Protein AF-A0A9E3GP96-F1 (afdb_monomer)

pLDDT: mean 71.85, std 16.83, range [30.75, 95.44]

Secondary structure (DSSP, 8-state):
---------PPPHHHHHHHHHHHHHHHHHHHHSS----TT-HHHHTTS-SSEEEEEEEEEEETTEEEEEEEEGGGSTT--S-SS-HHHHHHHHHHHHHH-HHHHHHHHHHHHHHTS-TTEEEEEEEEEE-HHHHHTTPPPEEEEEEEE-STTS--------BTTTTEEEETTEEEE-----SEEEEEEEEETTTEEEEEEEE--TTT-PPPSEEEEEETTEEEEEE---B--HHHHHHH--GGGGG-EEEEEE-GGGS-SS---EEEEEE-TTS-EEEPBPPP-

Sequence (284 aa):
MALRDVAGVRPTPFVLVVVGYAVVAILARLVTGGEIYPFFTWDLFSRIPAERLRPTMYLEGVGAQPFAATVPLFESRYSRGNEINGSELTAALVVALREDADEQARLIQALRRQHLPSEATWAVVWERYDPLERVQGVPPETFEAGRFGPADAPVPHDHRLDRGDGVVVGPDGRWQLTAAPTGAVTSVTPWGDGDLRLSGWAGDPKTGALPERLVLFSGTRPIAYLGVGANGAVAVEATGNPDLERAGFTRVVPAEHLPAELGTLAVVALYPDGTARELAPAAP

Radius of gyration: 22.06 Å; Cα contacts (8 Å, |Δi|>4): 485; chains: 1; bounding box: 57×68×55 Å

Solvent-accessible surface area (backbone atoms only — not comparable to full-atom values): 16291 Å² total; per-residue (Å²): 138,80,88,75,82,90,77,80,83,75,75,51,73,66,54,53,49,53,52,50,49,52,52,52,53,51,49,47,46,73,73,63,78,48,86,90,73,84,81,88,43,74,76,49,59,79,67,49,66,74,62,43,63,36,60,43,44,30,36,41,26,50,64,94,45,68,48,97,57,74,36,48,39,82,79,33,92,64,56,67,90,61,90,69,52,66,57,60,57,36,46,49,45,58,53,25,73,67,76,36,73,70,56,33,52,51,51,53,51,48,39,42,72,76,58,41,64,68,44,27,28,34,33,36,28,39,35,38,36,32,68,70,48,43,76,73,66,46,77,61,50,74,43,76,63,43,50,42,52,30,87,84,46,79,71,68,72,92,62,74,57,45,91,85,69,52,30,47,70,53,101,90,46,82,40,68,58,76,72,70,53,39,28,33,35,68,41,79,42,82,39,87,94,62,17,41,32,40,32,32,29,41,32,37,62,86,78,35,47,57,41,76,34,31,39,35,23,40,55,83,48,77,57,45,80,42,66,64,59,37,80,4,60,69,45,20,70,76,54,72,31,71,67,21,44,39,19,3,29,72,47,77,45,54,41,89,57,50,63,99,68,82,49,63,74,44,42,35,35,33,32,86,87,67,34,74,42,53,36,38,71,48,80,132

Nearest PDB structures (foldseek):
  5z7l-assembly1_A  TM=5.394E-01  e=2.423E-01  Homo sapiens
  6ru5-assembly1_A  TM=2.554E-01  e=9.858E-01  Homo sapiens
  7c3b-assembly2_B  TM=3.840E-01  e=9.093E+00  Janthinobacterium sp. J3
  8kb7-assembly1_C  TM=2.370E-01  e=1.669E+00  Homo sapiens

Mean predicted aligned error: 15.5 Å

Foldseek 3Di:
DDDDDPPDDDPDVVNVVVVVVVVVQVVCCVPVVDDDDDPPPPVVLVLQPQKDKAKFKWWQAFAPDGDPDTDTLCSDPQQPDDPPDVRLLLVLLLVCLQPPPVVNVVSVVVCCVPRDPLFIKMFIKIWMDGPVVVSVVNGTDIDTSFIDGHPPDDGDDDQHCPNPFCWRQDPVGIDGPPPPFQWEWADWDQDPPRKIKTKIFGDHLVNLFEFPWKFKDQSSDGLDIWDFQPQQVVSCVVRVRPSRRRRITIDIRDNVSADPDGHDIWMWGQGPSRDIGIHHYHDD

Structure (mmCIF, N/CA/C/O backbone):
data_AF-A0A9E3GP96-F1
#
_entry.id   AF-A0A9E3GP96-F1
#
loop_
_atom_site.group_PDB
_atom_site.id
_atom_site.type_symbol
_atom_site.label_atom_id
_atom_site.label_alt_id
_atom_site.label_comp_id
_atom_site.label_asym_id
_atom_site.label_entity_id
_atom_site.label_seq_id
_atom_site.pdbx_PDB_ins_code
_atom_site.Cartn_x
_atom_site.Cartn_y
_atom_site.Cartn_z
_atom_site.occupancy
_atom_site.B_iso_or_equiv
_atom_site.auth_seq_id
_atom_site.auth_comp_id
_atom_site.auth_asym_id
_atom_site.auth_atom_id
_atom_site.pdbx_PDB_model_num
ATOM 1 N N . MET A 1 1 ? -34.773 -48.525 -3.550 1.00 45.41 1 MET A N 1
ATOM 2 C CA . MET A 1 1 ? -33.986 -47.665 -4.457 1.00 45.41 1 MET A CA 1
ATOM 3 C C . MET A 1 1 ? -32.675 -47.377 -3.742 1.00 45.41 1 MET A C 1
ATOM 5 O O . MET A 1 1 ? -32.663 -46.599 -2.801 1.00 45.41 1 MET A O 1
ATOM 9 N N . ALA A 1 2 ? -31.650 -48.175 -4.040 1.00 39.06 2 ALA A N 1
ATOM 10 C CA . ALA A 1 2 ? -30.412 -48.258 -3.269 1.00 39.06 2 ALA A CA 1
ATOM 11 C C . ALA A 1 2 ? -29.375 -47.247 -3.782 1.00 39.06 2 ALA A C 1
ATOM 13 O O . ALA A 1 2 ? -29.133 -47.176 -4.988 1.00 39.06 2 ALA A O 1
ATOM 14 N N . LEU A 1 3 ? -28.776 -46.490 -2.859 1.00 40.03 3 LEU A N 1
ATOM 15 C CA . LEU A 1 3 ? -27.573 -45.689 -3.079 1.00 40.03 3 LEU A CA 1
ATOM 16 C C . LEU A 1 3 ? -26.421 -46.637 -3.425 1.00 40.03 3 LEU A C 1
ATOM 18 O O . LEU A 1 3 ? -26.009 -47.449 -2.602 1.00 40.03 3 LEU A O 1
ATOM 22 N N . ARG A 1 4 ? -25.964 -46.567 -4.676 1.00 46.34 4 ARG A N 1
ATOM 23 C CA . ARG A 1 4 ? -24.790 -47.287 -5.171 1.00 46.34 4 ARG A CA 1
ATOM 24 C C . ARG A 1 4 ? -23.517 -46.611 -4.672 1.00 46.34 4 ARG A C 1
ATOM 26 O O . ARG A 1 4 ? -23.383 -45.393 -4.767 1.00 46.34 4 ARG A O 1
ATOM 33 N N . ASP A 1 5 ? -22.605 -47.455 -4.210 1.00 48.50 5 ASP A N 1
ATOM 34 C CA . ASP A 1 5 ? -21.225 -47.176 -3.837 1.00 48.50 5 ASP A CA 1
ATOM 35 C C . ASP A 1 5 ? -20.491 -46.272 -4.838 1.00 48.50 5 ASP A C 1
ATOM 37 O O . ASP A 1 5 ? -20.281 -46.640 -5.994 1.00 48.50 5 ASP A O 1
ATOM 41 N N . VAL A 1 6 ? -20.006 -45.126 -4.356 1.00 48.91 6 VAL A N 1
ATOM 42 C CA . VAL A 1 6 ? -18.875 -44.407 -4.961 1.00 48.91 6 VAL A CA 1
ATOM 43 C C . VAL A 1 6 ? -17.617 -44.849 -4.210 1.00 48.91 6 VAL A C 1
ATOM 45 O O . VAL A 1 6 ? -17.026 -44.106 -3.431 1.00 48.91 6 VAL A O 1
ATOM 48 N N . ALA A 1 7 ? -17.245 -46.115 -4.383 1.00 52.22 7 ALA A N 1
ATOM 49 C CA . ALA A 1 7 ? -16.007 -46.676 -3.859 1.00 52.22 7 ALA A CA 1
ATOM 50 C C . ALA A 1 7 ? -14.959 -46.689 -4.979 1.00 52.22 7 ALA A C 1
ATOM 52 O O . ALA A 1 7 ? -15.136 -47.381 -5.979 1.00 52.22 7 ALA A O 1
ATOM 53 N N . GLY A 1 8 ? -13.859 -45.943 -4.825 1.00 49.09 8 GLY A N 1
ATOM 54 C CA . GLY A 1 8 ? -12.696 -46.157 -5.695 1.00 49.09 8 GLY A CA 1
ATOM 55 C C . GLY A 1 8 ? -11.658 -45.048 -5.802 1.00 49.09 8 GLY A C 1
ATOM 56 O O . GLY A 1 8 ? -10.544 -45.333 -6.232 1.00 49.09 8 GLY A O 1
ATOM 57 N N . VAL A 1 9 ? -11.944 -43.809 -5.399 1.00 51.31 9 VAL A N 1
ATOM 58 C CA . VAL A 1 9 ? -10.918 -42.754 -5.429 1.00 51.31 9 VAL A CA 1
ATOM 59 C C . VAL A 1 9 ? -10.219 -42.725 -4.077 1.00 51.31 9 VAL A C 1
ATOM 61 O O . VAL A 1 9 ? -10.716 -42.132 -3.123 1.00 51.31 9 VAL A O 1
ATOM 64 N N . ARG A 1 10 ? -9.064 -43.394 -3.971 1.00 59.66 10 ARG A N 1
ATOM 65 C CA . ARG A 1 10 ? -8.157 -43.148 -2.843 1.00 59.66 10 ARG A CA 1
ATOM 66 C C . ARG A 1 10 ? -7.704 -41.692 -2.960 1.00 59.66 10 ARG A C 1
ATOM 68 O O . ARG A 1 10 ? -7.112 -41.360 -3.989 1.00 59.66 10 ARG A O 1
ATOM 75 N N . PRO A 1 11 ? -7.992 -40.820 -1.978 1.00 53.78 11 PRO A N 1
ATOM 76 C CA . PRO A 1 11 ? -7.499 -39.457 -2.028 1.00 53.78 11 PRO A CA 1
ATOM 77 C C . PRO A 1 11 ? -5.978 -39.529 -2.119 1.00 53.78 11 PRO A C 1
ATOM 79 O O . PRO A 1 11 ? -5.324 -40.218 -1.332 1.00 53.78 11 PRO A O 1
ATOM 82 N N . THR A 1 12 ? -5.416 -38.883 -3.136 1.00 69.25 12 THR A N 1
ATOM 83 C CA . THR A 1 12 ? -3.967 -38.776 -3.254 1.00 69.25 12 THR A CA 1
ATOM 84 C C . THR A 1 12 ? -3.432 -38.071 -2.004 1.00 69.25 12 THR A C 1
ATOM 86 O O . THR A 1 12 ? -4.136 -37.240 -1.423 1.00 69.25 12 THR A O 1
ATOM 89 N N . PRO A 1 13 ? -2.199 -38.371 -1.564 1.00 72.25 13 PRO A N 1
ATOM 90 C CA . PRO A 1 13 ? -1.613 -37.748 -0.375 1.00 72.25 13 PRO A CA 1
ATOM 91 C C . PRO A 1 13 ? -1.696 -36.213 -0.409 1.00 72.25 13 PRO A C 1
ATOM 93 O O . PRO A 1 13 ? -1.904 -35.586 0.621 1.00 72.25 13 PRO A O 1
ATOM 96 N N . PHE A 1 14 ? -1.660 -35.618 -1.604 1.00 62.34 14 PHE A N 1
ATOM 97 C CA . PHE A 1 14 ? -1.895 -34.192 -1.823 1.00 62.34 14 PHE A CA 1
ATOM 98 C C . PHE A 1 14 ? -3.272 -33.703 -1.335 1.00 62.34 14 PHE A C 1
ATOM 100 O O . PHE A 1 14 ? -3.353 -32.695 -0.641 1.00 62.34 14 PHE A O 1
ATOM 107 N N . VAL A 1 15 ? -4.357 -34.427 -1.634 1.00 69.50 15 VAL A N 1
ATOM 108 C CA . VAL A 1 15 ? -5.718 -34.063 -1.199 1.00 69.50 15 VAL A CA 1
ATOM 109 C C . VAL A 1 15 ? -5.836 -34.124 0.322 1.00 69.50 15 VAL A C 1
ATOM 111 O O . VAL A 1 15 ? -6.438 -33.241 0.925 1.00 69.50 15 VAL A O 1
ATOM 114 N N . LEU A 1 16 ? -5.214 -35.120 0.958 1.00 73.50 16 LEU A N 1
ATOM 115 C CA . LEU A 1 16 ? -5.191 -35.221 2.420 1.00 73.50 16 LEU A CA 1
ATOM 116 C C . LEU A 1 16 ? -4.406 -34.071 3.064 1.00 73.50 16 LEU A C 1
ATOM 118 O O . LEU A 1 16 ? -4.845 -33.543 4.082 1.00 73.50 16 LEU A O 1
ATOM 122 N N . VAL A 1 17 ? -3.298 -33.640 2.454 1.00 72.19 17 VAL A N 1
ATOM 123 C CA . VAL A 1 17 ? -2.520 -32.481 2.921 1.00 72.19 17 VAL A CA 1
ATOM 124 C C . VAL A 1 17 ? -3.316 -31.183 2.778 1.00 72.19 17 VAL A C 1
ATOM 126 O O . VAL A 1 17 ? -3.361 -30.403 3.723 1.00 72.19 17 VAL A O 1
ATOM 129 N N . VAL A 1 18 ? -3.996 -30.962 1.649 1.00 67.56 18 VAL 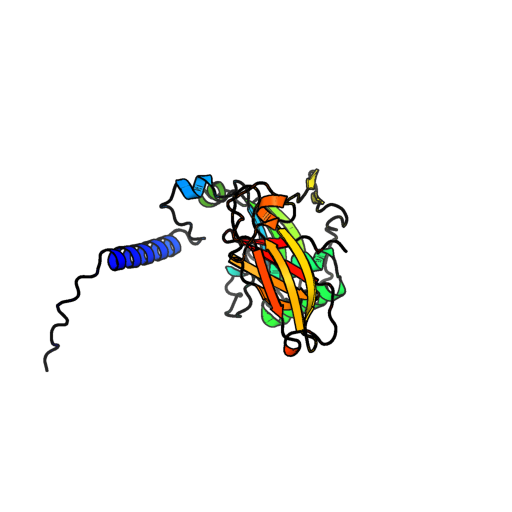A N 1
ATOM 130 C CA . VAL A 1 18 ? -4.805 -29.750 1.423 1.00 67.56 18 VAL A CA 1
ATOM 131 C C . VAL A 1 18 ? -6.013 -29.695 2.361 1.00 67.56 18 VAL A C 1
ATOM 133 O O . VAL A 1 18 ? -6.295 -28.649 2.941 1.00 67.56 18 VAL A O 1
ATOM 136 N N . VAL A 1 19 ? -6.711 -30.817 2.556 1.00 70.88 19 VAL A N 1
ATOM 137 C CA . VAL A 1 19 ? -7.843 -30.889 3.494 1.00 70.88 19 VAL A CA 1
ATOM 138 C C . VAL A 1 19 ? -7.358 -30.721 4.934 1.00 70.88 19 VAL A C 1
ATOM 140 O O . VAL A 1 19 ? -7.958 -29.960 5.689 1.00 70.88 19 VAL A O 1
ATOM 143 N N . GLY A 1 20 ? -6.244 -31.358 5.305 1.00 76.50 20 GLY A N 1
ATOM 144 C CA . GLY A 1 20 ? -5.605 -31.159 6.606 1.00 76.50 20 GLY A CA 1
ATOM 145 C C . GLY A 1 20 ? -5.220 -29.696 6.840 1.00 76.50 20 GLY A C 1
ATOM 146 O O . GLY A 1 20 ? -5.533 -29.144 7.891 1.00 76.50 20 GLY A O 1
ATOM 147 N N . TYR A 1 21 ? -4.632 -29.041 5.836 1.00 69.81 21 TYR A N 1
ATOM 148 C CA . TYR A 1 21 ? -4.297 -27.617 5.866 1.00 69.81 21 TYR A CA 1
ATOM 149 C C . TYR A 1 21 ? -5.535 -26.741 6.070 1.00 69.81 21 TYR A C 1
ATOM 151 O O . TYR A 1 21 ? -5.543 -25.895 6.961 1.00 69.81 21 TYR A O 1
ATOM 159 N N . ALA A 1 22 ? -6.600 -26.971 5.297 1.00 66.12 22 ALA A N 1
ATOM 160 C CA . ALA A 1 22 ? -7.837 -26.207 5.416 1.00 66.12 22 ALA A CA 1
ATOM 161 C C . ALA A 1 22 ? -8.457 -26.356 6.813 1.00 66.12 22 ALA A C 1
ATOM 163 O O . ALA A 1 22 ? -8.852 -25.364 7.418 1.00 66.12 22 ALA A O 1
ATOM 164 N N . VAL A 1 23 ? -8.485 -27.574 7.363 1.00 74.69 23 VAL A N 1
ATOM 165 C CA . VAL A 1 23 ? -9.013 -27.836 8.710 1.00 74.69 23 VAL A CA 1
ATOM 166 C C . VAL A 1 23 ? -8.175 -27.141 9.782 1.00 74.69 23 VAL A C 1
ATOM 168 O O . VAL A 1 23 ? -8.738 -26.509 10.674 1.00 74.69 23 VAL A O 1
ATOM 171 N N . VAL A 1 24 ? -6.846 -27.197 9.685 1.00 73.00 24 VAL A N 1
ATOM 172 C CA . VAL A 1 24 ? -5.942 -26.540 10.639 1.00 73.00 24 VAL A CA 1
ATOM 173 C C . VAL A 1 24 ? -6.038 -25.013 10.544 1.00 73.00 24 VAL A C 1
ATOM 175 O O . VAL A 1 24 ? -6.094 -24.349 11.574 1.00 73.00 24 VAL A O 1
ATOM 178 N N . ALA A 1 25 ? -6.136 -24.449 9.339 1.00 61.38 25 ALA A N 1
ATOM 179 C CA . ALA A 1 25 ? -6.325 -23.014 9.129 1.00 61.38 25 ALA A CA 1
ATOM 180 C C . ALA A 1 25 ? -7.681 -22.525 9.673 1.00 61.38 25 ALA A C 1
ATOM 182 O O . ALA A 1 25 ? -7.755 -21.473 10.307 1.00 61.38 25 ALA A O 1
ATOM 183 N N . ILE A 1 26 ? -8.749 -23.308 9.475 1.00 66.69 26 ILE A N 1
ATOM 184 C CA . ILE A 1 26 ? -10.081 -23.024 10.026 1.00 66.69 26 ILE A CA 1
ATOM 185 C C . ILE A 1 26 ? -10.061 -23.105 11.557 1.00 66.69 26 ILE A C 1
ATOM 187 O O . ILE A 1 26 ? -10.584 -22.211 12.216 1.00 66.69 26 ILE A O 1
ATOM 191 N N . LEU A 1 27 ? -9.435 -24.135 12.135 1.00 65.50 27 LEU A N 1
ATOM 192 C CA . LEU A 1 27 ? -9.316 -24.282 13.588 1.00 65.50 27 LEU A CA 1
ATOM 193 C C . LEU A 1 27 ? -8.472 -23.168 14.211 1.00 65.50 27 LEU A C 1
ATOM 195 O O . LEU A 1 27 ? -8.886 -22.605 15.218 1.00 65.50 27 LEU A O 1
ATOM 199 N N . ALA A 1 28 ? -7.344 -22.803 13.596 1.00 58.88 28 ALA A N 1
ATOM 200 C CA . ALA A 1 28 ? -6.530 -21.674 14.035 1.00 58.88 28 A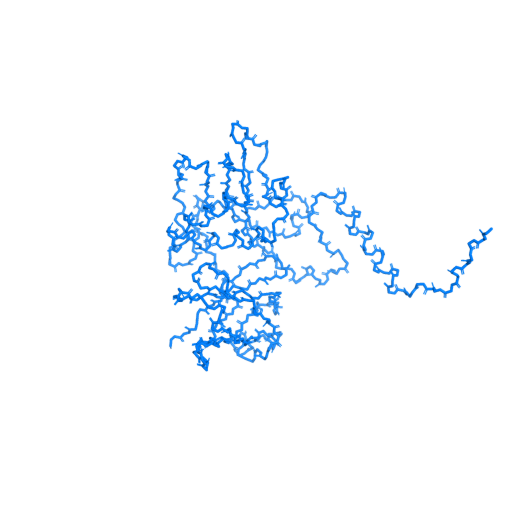LA A CA 1
ATOM 201 C C . ALA A 1 28 ? -7.367 -20.390 14.056 1.00 58.88 28 ALA A C 1
ATOM 203 O O . ALA A 1 28 ? -7.467 -19.748 15.094 1.00 58.88 28 ALA A O 1
ATOM 204 N N . ARG A 1 29 ? -8.092 -20.098 12.967 1.00 54.72 29 ARG A N 1
ATOM 205 C CA . ARG A 1 29 ? -8.985 -18.934 12.871 1.00 54.72 29 ARG A CA 1
ATOM 206 C C . ARG A 1 29 ? -10.068 -18.903 13.954 1.00 54.72 29 ARG A C 1
ATOM 208 O O . ARG A 1 29 ? -10.408 -17.828 14.436 1.00 54.72 29 ARG A O 1
ATOM 215 N N . LEU A 1 30 ? -10.627 -20.058 14.313 1.00 63.00 30 LEU A N 1
ATOM 216 C CA . LEU A 1 30 ? -11.668 -20.160 15.339 1.00 63.00 30 LEU A CA 1
ATOM 217 C C . LEU A 1 30 ? -11.121 -20.005 16.766 1.00 63.00 30 LEU A C 1
ATOM 219 O O . LEU A 1 30 ? -11.858 -19.555 17.638 1.00 63.00 30 LEU A O 1
ATOM 223 N N . VAL A 1 31 ? -9.862 -20.377 17.008 1.00 61.59 31 VAL A N 1
ATOM 224 C CA . VAL A 1 31 ? -9.248 -20.365 18.346 1.00 61.59 31 VAL A CA 1
ATOM 225 C C . VAL A 1 31 ? -8.515 -19.055 18.638 1.00 61.59 31 VAL A C 1
ATOM 227 O O . VAL A 1 31 ? -8.593 -18.567 19.761 1.00 61.59 31 VAL A O 1
ATOM 230 N N . THR A 1 32 ? -7.812 -18.472 17.662 1.00 50.69 32 THR A N 1
ATOM 231 C CA . THR A 1 32 ? -6.952 -17.296 17.895 1.00 50.69 32 THR A CA 1
ATOM 232 C C . THR A 1 32 ? -7.643 -15.963 17.635 1.00 50.69 32 THR A C 1
ATOM 234 O O . THR A 1 32 ? -7.099 -14.930 18.006 1.00 50.69 32 THR A O 1
ATOM 237 N N . GLY A 1 33 ? -8.815 -15.950 16.988 1.00 49.81 33 GLY A N 1
ATOM 238 C CA . GLY A 1 33 ? -9.528 -14.712 16.650 1.00 49.81 33 GLY A CA 1
ATOM 239 C C . GLY A 1 33 ? -8.754 -13.752 15.732 1.00 49.81 33 GLY A C 1
ATOM 240 O O . GLY A 1 33 ? -9.225 -12.646 15.496 1.00 49.81 33 GLY A O 1
ATOM 241 N N . GLY A 1 34 ? -7.598 -14.160 15.198 1.00 50.66 34 GLY A N 1
ATOM 242 C CA . GLY A 1 34 ? -6.628 -13.274 14.561 1.00 50.66 34 GLY A CA 1
ATOM 243 C C . GLY A 1 34 ? -5.768 -13.985 13.517 1.00 50.66 34 GLY A C 1
ATOM 244 O O . GLY A 1 34 ? -5.690 -15.215 13.497 1.00 50.66 34 GLY A O 1
ATOM 245 N N . GLU A 1 35 ? -5.200 -13.166 12.628 1.00 50.03 35 GLU A N 1
ATOM 246 C CA . GLU A 1 35 ? -4.355 -13.459 11.458 1.00 50.03 35 GLU A CA 1
ATOM 247 C C . GLU A 1 35 ? -3.716 -14.866 11.417 1.00 50.03 35 GLU A C 1
ATOM 249 O O . GLU A 1 35 ? -2.993 -15.288 12.319 1.00 50.03 35 GLU A O 1
ATOM 254 N N . ILE A 1 36 ? -3.965 -15.603 10.325 1.00 50.50 36 ILE A N 1
ATOM 255 C CA . ILE A 1 36 ? -3.412 -16.948 10.115 1.00 50.50 36 ILE A CA 1
ATOM 256 C C . ILE A 1 36 ? -1.972 -16.817 9.609 1.00 50.50 36 ILE A C 1
ATOM 258 O O . ILE A 1 36 ? -1.751 -16.512 8.438 1.00 50.50 36 ILE A O 1
ATOM 262 N N . TYR A 1 37 ? -0.999 -17.118 10.466 1.00 50.84 37 TYR A N 1
ATOM 263 C CA . TYR A 1 37 ? 0.398 -17.292 10.067 1.00 50.84 37 TYR A CA 1
ATOM 264 C C . TYR A 1 37 ? 0.667 -18.781 9.802 1.00 50.84 37 TYR A C 1
ATOM 266 O O . TYR A 1 37 ? 0.489 -19.591 10.710 1.00 50.84 37 TYR A O 1
ATOM 274 N N . PRO A 1 38 ? 1.067 -19.203 8.589 1.00 44.91 38 PRO A N 1
ATOM 275 C CA . PRO A 1 38 ? 1.385 -20.605 8.328 1.00 44.91 38 PRO A CA 1
ATOM 276 C C . PRO A 1 38 ? 2.661 -21.022 9.088 1.00 44.91 38 PRO A C 1
ATOM 278 O O . PRO A 1 38 ? 3.765 -20.601 8.766 1.00 44.91 38 PRO A O 1
ATOM 281 N N . PHE A 1 39 ? 2.509 -21.871 10.107 1.00 43.06 39 PHE A N 1
ATOM 282 C CA . PHE A 1 39 ? 3.537 -22.218 11.108 1.00 43.06 39 PHE A CA 1
ATOM 283 C C . PHE A 1 39 ? 4.572 -23.280 10.678 1.00 43.06 39 PHE A C 1
ATOM 285 O O . PHE A 1 39 ? 5.468 -23.603 11.452 1.00 43.06 39 PHE A O 1
ATOM 292 N N . PHE A 1 40 ? 4.494 -23.846 9.468 1.00 42.25 40 PHE A N 1
ATOM 293 C CA . PHE A 1 40 ? 5.295 -25.034 9.107 1.00 42.25 40 PHE A CA 1
ATOM 294 C C . PHE A 1 40 ? 6.599 -24.769 8.350 1.00 42.25 40 PHE A C 1
ATOM 296 O O . PHE A 1 40 ? 7.215 -25.697 7.832 1.00 42.25 40 PHE A O 1
ATOM 303 N N . THR A 1 41 ? 7.077 -23.533 8.330 1.00 42.50 41 THR A N 1
ATOM 304 C CA . THR A 1 41 ? 8.353 -23.194 7.692 1.00 42.50 41 THR A CA 1
ATOM 305 C C . THR A 1 41 ? 9.137 -22.263 8.597 1.00 42.50 41 THR A C 1
ATOM 307 O O . THR A 1 41 ? 9.060 -21.046 8.480 1.00 42.50 41 THR A O 1
ATOM 310 N N . TRP A 1 42 ? 9.922 -22.848 9.502 1.00 43.19 42 TRP A N 1
ATOM 311 C CA . TRP A 1 42 ? 10.907 -22.110 10.303 1.00 43.19 42 TRP A CA 1
ATOM 312 C C . TRP A 1 42 ? 11.894 -21.321 9.419 1.00 43.19 42 TRP A C 1
ATOM 314 O O . TRP A 1 42 ? 12.332 -20.242 9.800 1.00 43.19 42 TRP A O 1
ATOM 324 N N . ASP A 1 43 ? 12.158 -21.808 8.198 1.00 43.94 43 ASP A N 1
ATOM 325 C CA . ASP A 1 43 ? 12.962 -21.124 7.168 1.00 43.94 43 ASP A CA 1
ATOM 326 C C . ASP A 1 43 ? 12.254 -19.923 6.502 1.00 43.94 43 ASP A C 1
ATOM 328 O O . ASP A 1 43 ? 12.887 -19.106 5.843 1.00 43.94 43 ASP A O 1
ATOM 332 N N . LEU A 1 44 ? 10.933 -19.782 6.674 1.00 44.44 44 LEU A N 1
ATOM 333 C CA . LEU A 1 44 ? 10.210 -18.565 6.289 1.00 44.44 44 LEU A CA 1
ATOM 334 C C . LEU A 1 44 ? 10.313 -17.507 7.388 1.00 44.44 44 LEU A C 1
ATOM 336 O O . LEU A 1 44 ? 10.436 -16.337 7.057 1.00 44.44 44 LEU A O 1
ATOM 340 N N . PHE A 1 45 ? 10.352 -17.890 8.670 1.00 49.97 45 PHE A N 1
ATOM 341 C CA . PHE A 1 45 ? 10.519 -16.934 9.772 1.00 49.97 45 PHE A CA 1
ATOM 342 C C . PHE A 1 45 ? 11.876 -16.222 9.753 1.00 49.97 45 PHE A C 1
ATOM 344 O O . PHE A 1 45 ? 11.930 -15.045 10.084 1.00 49.97 45 PHE A O 1
ATOM 351 N N . SER A 1 46 ? 12.948 -16.874 9.288 1.00 46.56 46 SER A N 1
ATOM 352 C CA . SER A 1 46 ? 14.250 -16.219 9.067 1.00 46.56 46 SER A CA 1
ATOM 353 C C . SER A 1 46 ? 14.239 -15.195 7.920 1.00 46.56 46 SER A C 1
ATOM 355 O O . SER A 1 46 ? 15.153 -14.377 7.828 1.00 46.56 46 SER A O 1
ATOM 357 N N . ARG A 1 47 ? 13.215 -15.228 7.054 1.00 47.12 47 ARG A N 1
ATOM 358 C CA . ARG A 1 47 ? 13.017 -14.303 5.924 1.00 47.12 47 ARG A CA 1
ATOM 359 C C . ARG A 1 47 ? 11.880 -13.308 6.141 1.00 47.12 47 ARG A C 1
ATOM 361 O O . ARG A 1 47 ? 11.713 -12.407 5.322 1.00 47.12 47 ARG A O 1
ATOM 368 N N . ILE A 1 48 ? 11.085 -13.463 7.201 1.00 50.22 48 ILE A N 1
ATOM 369 C CA . ILE A 1 48 ? 10.089 -12.462 7.575 1.00 50.22 48 ILE A CA 1
ATOM 370 C C . ILE A 1 48 ? 10.872 -11.235 8.056 1.00 50.22 48 ILE A C 1
ATOM 372 O O . ILE A 1 48 ? 11.719 -11.378 8.939 1.00 50.22 48 ILE A O 1
ATOM 376 N N . PRO A 1 49 ? 10.634 -10.042 7.481 1.00 54.97 49 PRO A N 1
ATOM 377 C CA . PRO A 1 49 ? 11.244 -8.822 7.985 1.00 54.97 49 PRO A CA 1
ATOM 378 C C . PRO A 1 49 ? 10.985 -8.723 9.488 1.00 54.97 49 PRO A C 1
ATOM 380 O O . PRO A 1 49 ? 9.833 -8.840 9.907 1.00 54.97 49 PRO A O 1
ATOM 383 N N . ALA A 1 50 ? 12.046 -8.508 10.272 1.00 66.19 50 ALA A N 1
ATOM 384 C CA . ALA A 1 50 ? 11.959 -8.375 11.731 1.00 66.19 50 ALA A CA 1
ATOM 385 C C . ALA A 1 50 ? 11.00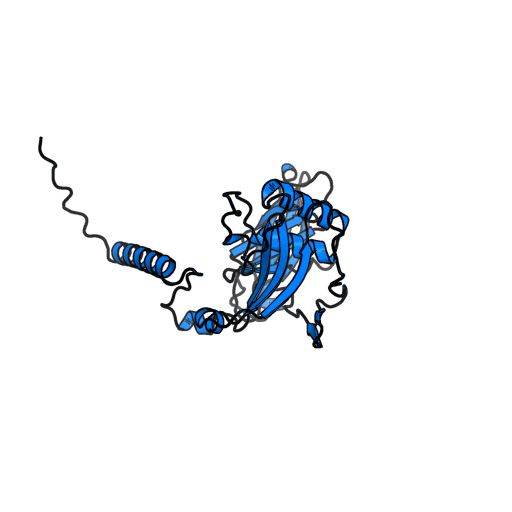0 -7.251 12.161 1.00 66.19 50 ALA A C 1
ATOM 387 O O . ALA A 1 50 ? 10.536 -7.211 13.289 1.00 66.19 50 ALA A O 1
ATOM 388 N N . GLU A 1 51 ? 10.677 -6.339 11.247 1.00 70.56 51 GLU A N 1
ATOM 389 C CA . GLU A 1 51 ? 9.812 -5.209 11.511 1.00 70.56 51 GLU A CA 1
ATOM 390 C C . GLU A 1 51 ? 8.924 -4.941 10.292 1.00 70.56 51 GLU A C 1
ATOM 392 O O . GLU A 1 51 ? 9.408 -4.790 9.165 1.00 70.56 51 GLU A O 1
ATOM 397 N N . ARG A 1 52 ? 7.607 -4.904 10.511 1.00 68.75 52 ARG A N 1
ATOM 398 C CA . ARG A 1 52 ? 6.602 -4.541 9.508 1.00 68.75 52 ARG A CA 1
ATOM 399 C C . ARG A 1 52 ? 6.032 -3.173 9.808 1.00 68.75 52 ARG A C 1
ATOM 401 O O . ARG A 1 52 ? 5.844 -2.825 10.967 1.00 68.75 52 ARG A O 1
ATOM 408 N N . LEU A 1 53 ? 5.697 -2.445 8.745 1.00 69.62 53 LEU A N 1
ATOM 409 C CA . LEU A 1 53 ? 4.988 -1.176 8.819 1.00 69.62 53 LEU A CA 1
ATOM 410 C C . LEU A 1 53 ? 3.742 -1.232 7.928 1.00 69.62 53 LEU A C 1
ATOM 412 O O . LEU A 1 53 ? 3.853 -1.395 6.711 1.00 69.62 53 LEU A O 1
ATOM 416 N N . ARG A 1 54 ? 2.556 -1.094 8.521 1.00 77.06 54 ARG A N 1
ATOM 417 C CA . ARG A 1 54 ? 1.270 -1.222 7.823 1.00 77.06 54 ARG A CA 1
ATOM 418 C C . ARG A 1 54 ? 0.360 -0.039 8.148 1.00 77.06 54 ARG A C 1
ATOM 420 O O . ARG A 1 54 ? 0.197 0.270 9.325 1.00 77.06 54 ARG A O 1
ATOM 427 N N . PRO A 1 55 ? -0.276 0.596 7.153 1.00 79.31 55 PRO A N 1
ATOM 428 C CA . PRO A 1 55 ? -1.314 1.568 7.431 1.00 79.31 55 PRO A CA 1
ATOM 429 C C . PRO A 1 55 ? -2.627 0.824 7.724 1.00 79.31 55 PRO A C 1
ATOM 431 O O . PRO A 1 55 ? -3.076 -0.022 6.943 1.00 79.31 55 PRO A O 1
ATOM 434 N N . THR A 1 56 ? -3.249 1.145 8.851 1.00 82.38 56 THR A N 1
ATOM 435 C CA . THR A 1 56 ? -4.503 0.553 9.319 1.00 82.38 56 THR A CA 1
ATOM 436 C C . THR A 1 56 ? -5.498 1.650 9.661 1.00 82.38 56 THR A C 1
ATOM 438 O O . THR A 1 56 ? -5.169 2.646 10.299 1.00 82.38 56 THR A O 1
ATOM 441 N N . MET A 1 57 ? -6.749 1.457 9.255 1.00 86.44 57 MET A N 1
ATOM 442 C CA . MET A 1 57 ? -7.851 2.304 9.689 1.00 86.44 57 MET A CA 1
ATOM 443 C C . MET A 1 57 ? -8.516 1.691 10.917 1.00 86.44 57 MET A C 1
ATOM 445 O O . MET A 1 57 ? -8.936 0.535 10.871 1.00 86.44 57 MET A O 1
ATOM 449 N N . TYR A 1 58 ? -8.646 2.466 11.985 1.00 86.81 58 TYR A N 1
ATOM 450 C CA . TYR A 1 58 ? -9.330 2.092 13.217 1.00 86.81 58 TYR A CA 1
ATOM 451 C C . TYR A 1 58 ? -10.647 2.842 13.342 1.00 86.81 58 TYR A C 1
ATOM 453 O O . TYR A 1 58 ? -10.697 4.057 13.168 1.00 86.81 58 TYR A O 1
ATOM 461 N N . LEU A 1 59 ? -11.712 2.127 13.690 1.00 85.94 59 LEU A N 1
ATOM 462 C CA . LEU A 1 59 ? -12.941 2.729 14.184 1.00 85.94 59 LEU A CA 1
ATOM 463 C C . LEU A 1 59 ? -12.832 2.916 15.698 1.00 85.94 59 LEU A C 1
ATOM 465 O O . LEU A 1 59 ? -12.521 1.973 16.430 1.00 85.94 59 LEU A O 1
ATOM 469 N N . GLU A 1 60 ? -13.143 4.118 16.162 1.00 86.44 60 GLU A N 1
ATOM 470 C CA . GLU A 1 60 ? -13.144 4.469 17.584 1.00 86.44 60 GLU A CA 1
ATOM 471 C C . GLU A 1 60 ? -14.560 4.495 18.168 1.00 86.44 60 GLU A C 1
ATOM 473 O O . GLU A 1 60 ? -14.746 4.303 19.366 1.00 86.44 60 GLU A O 1
ATOM 478 N N . GLY A 1 61 ? -15.575 4.719 17.332 1.00 85.81 61 GLY A N 1
ATOM 479 C CA . GLY A 1 61 ? -16.969 4.761 17.758 1.00 85.81 61 GLY A CA 1
ATOM 480 C C . GLY A 1 61 ? -17.928 5.069 16.615 1.00 85.81 61 GLY A C 1
ATOM 481 O O . GLY A 1 61 ? -17.512 5.403 15.504 1.00 85.81 61 GLY A O 1
ATOM 482 N N . VAL A 1 62 ? -19.226 4.953 16.895 1.00 86.00 62 VAL A N 1
ATOM 483 C CA . VAL A 1 62 ? -20.304 5.340 15.971 1.00 86.00 62 VAL A CA 1
ATOM 484 C C . VAL A 1 62 ? -21.363 6.122 16.742 1.00 86.00 62 VAL A C 1
ATOM 486 O O . VAL A 1 62 ? -21.901 5.635 17.740 1.00 86.00 62 VAL A O 1
ATOM 489 N N . GLY A 1 63 ? -21.664 7.334 16.278 1.00 86.62 63 GLY A N 1
ATOM 490 C CA . GLY A 1 63 ? -22.572 8.248 16.964 1.00 86.62 63 GLY A CA 1
ATOM 491 C C . GLY A 1 63 ? -22.017 8.656 18.325 1.00 86.62 63 GLY A C 1
ATOM 492 O O . GLY A 1 63 ? -20.833 8.947 18.474 1.00 86.62 63 GLY A O 1
ATOM 493 N N . ALA A 1 64 ? -22.871 8.640 19.347 1.00 84.50 64 ALA A N 1
ATOM 494 C CA . ALA A 1 64 ? -22.481 8.944 20.726 1.00 84.50 64 ALA A CA 1
ATOM 495 C C . ALA A 1 64 ? -21.862 7.748 21.481 1.00 84.50 64 ALA A C 1
ATOM 497 O O . ALA A 1 64 ? -21.602 7.853 22.679 1.00 84.50 64 ALA A O 1
ATOM 498 N N . GLN A 1 65 ? -21.671 6.599 20.823 1.00 84.69 65 GLN A N 1
ATOM 499 C CA . GLN A 1 65 ? -21.160 5.383 21.455 1.00 84.69 65 GLN A CA 1
ATOM 500 C C . GLN A 1 65 ? -19.697 5.136 21.057 1.00 84.69 65 GLN A C 1
ATOM 502 O O . GLN A 1 65 ? -19.449 4.577 19.981 1.00 84.69 65 GLN A O 1
ATOM 507 N N . PRO A 1 66 ? -18.720 5.519 21.903 1.00 84.69 66 PRO A N 1
ATOM 508 C CA . PRO A 1 66 ? -17.345 5.078 21.722 1.00 84.69 66 PRO A CA 1
ATOM 509 C C . PRO A 1 66 ? -17.255 3.565 21.934 1.00 84.69 66 PRO A C 1
ATOM 511 O O . PRO A 1 66 ? -17.982 2.979 22.743 1.00 84.69 66 PRO A O 1
ATOM 514 N N . PHE A 1 67 ? -16.358 2.918 21.203 1.00 79.81 67 PHE A N 1
ATOM 515 C CA . PHE A 1 67 ? -16.022 1.524 21.443 1.00 79.81 67 PHE A CA 1
ATOM 516 C C . PHE A 1 67 ? -15.129 1.405 22.679 1.00 79.81 67 PHE A C 1
ATOM 518 O O . PHE A 1 67 ? -14.349 2.299 22.993 1.00 79.81 67 PHE A O 1
ATOM 525 N N . ALA A 1 68 ? -15.245 0.281 23.390 1.00 74.12 68 ALA A N 1
ATOM 526 C CA . ALA A 1 68 ? -14.418 0.009 24.569 1.00 74.12 68 ALA A CA 1
ATOM 527 C C . ALA A 1 68 ? -12.925 -0.145 24.220 1.00 74.12 68 ALA A C 1
ATOM 529 O O . ALA A 1 68 ? -12.067 0.105 25.060 1.00 74.12 68 ALA A O 1
ATOM 530 N N . ALA A 1 69 ? -12.635 -0.546 22.982 1.00 76.94 69 ALA A N 1
ATOM 531 C CA . ALA A 1 69 ? -11.312 -0.571 22.379 1.00 76.94 69 ALA A CA 1
ATOM 532 C C . ALA A 1 69 ? -11.440 -0.140 20.914 1.00 76.94 69 ALA A C 1
ATOM 534 O O . ALA A 1 69 ? -12.486 -0.364 20.295 1.00 76.94 69 ALA A O 1
ATOM 535 N N . THR A 1 70 ? -10.392 0.467 20.362 1.00 77.56 70 THR A N 1
ATOM 536 C CA . THR A 1 70 ? -10.323 0.754 18.929 1.00 77.56 70 THR A CA 1
ATOM 537 C C . THR A 1 70 ? -10.349 -0.559 18.150 1.00 77.56 70 THR A C 1
ATOM 539 O O . THR A 1 70 ? -9.706 -1.537 18.528 1.00 77.56 70 THR A O 1
ATOM 542 N N . VAL A 1 71 ? -11.135 -0.606 17.075 1.00 78.88 71 VAL A N 1
ATOM 543 C CA . VAL A 1 71 ? -11.315 -1.826 16.275 1.00 78.88 71 VAL A CA 1
ATOM 544 C C . VAL A 1 71 ? -10.824 -1.553 14.861 1.00 78.88 71 VAL A C 1
ATOM 546 O O . VAL A 1 71 ? -11.310 -0.594 14.252 1.00 78.88 71 VAL A O 1
ATOM 549 N N . PRO A 1 72 ? -9.911 -2.363 14.298 1.00 81.44 72 PRO A N 1
ATOM 550 C CA . PRO A 1 72 ? -9.546 -2.226 12.897 1.00 81.44 72 PRO A CA 1
ATOM 551 C C . PRO A 1 72 ? -10.799 -2.295 12.018 1.00 81.44 72 PRO A C 1
ATOM 553 O O . PRO A 1 72 ? -11.648 -3.172 12.192 1.00 81.44 72 PRO A O 1
ATOM 556 N N . LEU A 1 73 ? -10.943 -1.378 11.058 1.00 79.75 73 LEU A N 1
ATOM 557 C CA . LEU A 1 73 ? -12.144 -1.274 10.224 1.00 79.75 73 LEU A CA 1
ATOM 558 C C . LEU A 1 73 ? -12.477 -2.618 9.568 1.00 79.75 73 LEU A C 1
ATOM 560 O O . LEU A 1 73 ? -13.643 -3.010 9.557 1.00 79.75 73 LEU A O 1
ATOM 564 N N . PHE A 1 74 ? -11.458 -3.339 9.092 1.00 73.19 74 PHE A N 1
ATOM 565 C CA . PHE A 1 74 ? -11.607 -4.637 8.431 1.00 73.19 74 PHE A CA 1
ATOM 566 C C . PHE A 1 74 ? -12.100 -5.759 9.362 1.00 73.19 74 PHE A C 1
ATOM 568 O O . PHE A 1 74 ? -12.712 -6.708 8.880 1.00 73.19 74 PHE A O 1
ATOM 575 N N . GLU A 1 75 ? -11.878 -5.641 10.673 1.00 70.31 75 GLU A N 1
ATOM 576 C CA . GLU A 1 75 ? -12.385 -6.570 11.697 1.00 70.31 75 GLU A CA 1
ATOM 577 C C . GLU A 1 75 ? -13.758 -6.148 12.225 1.00 70.31 75 GLU A C 1
ATOM 579 O O . GLU A 1 75 ? -14.475 -6.928 12.856 1.00 70.31 75 GLU A O 1
ATOM 584 N N . SER A 1 76 ? -14.160 -4.905 11.961 1.00 70.94 76 SER A N 1
ATOM 585 C CA . SER A 1 76 ? -15.445 -4.397 12.403 1.00 7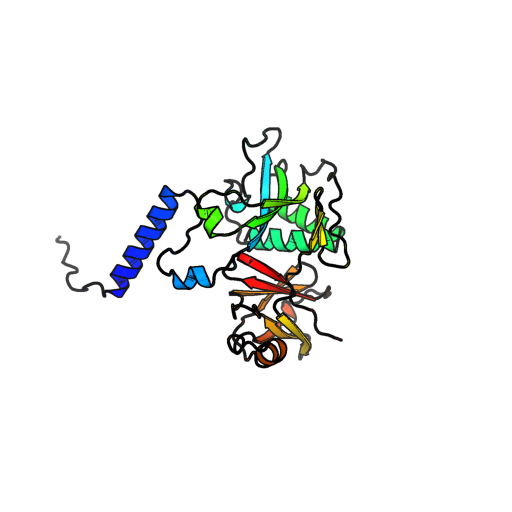0.94 76 SER A CA 1
ATOM 586 C C . SER A 1 76 ? -16.599 -5.016 11.609 1.00 70.94 76 SER A C 1
ATOM 588 O O . SER A 1 76 ? -16.539 -5.210 10.394 1.00 70.94 76 SER A O 1
ATOM 590 N N . ARG A 1 77 ? -17.744 -5.195 12.276 1.00 74.88 77 ARG A N 1
ATOM 591 C CA . ARG A 1 77 ? -19.020 -5.572 11.633 1.00 74.88 77 ARG A CA 1
ATOM 592 C C . ARG A 1 77 ? -19.521 -4.568 10.578 1.00 74.88 77 ARG A C 1
ATOM 594 O O . ARG A 1 77 ? -20.544 -4.816 9.937 1.00 74.88 77 ARG A O 1
ATOM 601 N N . TYR A 1 78 ? -18.863 -3.413 10.471 1.00 68.00 78 TYR A N 1
ATOM 602 C CA . TYR A 1 78 ? -19.195 -2.337 9.542 1.00 68.00 78 TYR A CA 1
ATOM 603 C C . TYR A 1 78 ? -18.449 -2.465 8.208 1.00 68.00 78 TYR A C 1
ATOM 605 O O . TYR A 1 78 ? -18.895 -1.878 7.226 1.00 68.00 78 TYR A O 1
ATOM 613 N N . SER A 1 79 ? -17.410 -3.304 8.129 1.00 65.06 79 SER A N 1
ATOM 614 C CA . SER A 1 79 ? -16.804 -3.732 6.865 1.00 65.06 79 SER A CA 1
ATOM 615 C C . SER A 1 79 ? -17.731 -4.726 6.153 1.00 65.06 79 SER A C 1
ATOM 617 O O . SER A 1 79 ? -17.554 -5.943 6.198 1.00 65.06 79 SER A O 1
ATOM 619 N N . ARG A 1 80 ? -18.818 -4.228 5.554 1.00 51.66 80 ARG A N 1
ATOM 620 C CA . ARG A 1 80 ? -19.745 -5.061 4.778 1.00 51.66 80 ARG A CA 1
ATOM 621 C C . ARG A 1 80 ? -19.333 -5.082 3.312 1.00 51.66 80 ARG A C 1
ATOM 623 O O . ARG A 1 80 ? -19.647 -4.154 2.583 1.00 51.66 80 ARG A O 1
ATOM 630 N N . GLY A 1 81 ? -18.690 -6.172 2.893 1.00 46.97 81 GLY A N 1
ATOM 631 C CA . GLY A 1 81 ? -18.841 -6.770 1.558 1.00 46.97 81 GLY A CA 1
ATOM 632 C C . GLY A 1 81 ? -18.489 -5.945 0.314 1.00 46.97 81 GLY A C 1
ATOM 633 O O . GLY A 1 81 ? -18.780 -6.416 -0.780 1.00 46.97 81 GLY A O 1
ATOM 634 N N . ASN A 1 82 ? -17.885 -4.764 0.437 1.00 45.31 82 ASN A N 1
ATOM 635 C CA . ASN A 1 82 ? -17.472 -3.979 -0.724 1.00 45.31 82 ASN A CA 1
ATOM 636 C C . ASN A 1 82 ? -16.097 -4.440 -1.224 1.00 45.31 82 ASN A C 1
ATOM 638 O O . ASN A 1 82 ? -15.170 -4.611 -0.437 1.00 45.31 82 ASN A O 1
ATOM 642 N N . GLU A 1 83 ? -15.994 -4.640 -2.542 1.00 43.16 83 GLU A N 1
ATOM 643 C CA . GLU A 1 83 ? -14.845 -5.227 -3.257 1.00 43.16 83 GLU A CA 1
ATOM 644 C C . GLU A 1 83 ? -13.532 -4.448 -3.103 1.00 43.16 83 GLU A C 1
ATOM 646 O O . GLU A 1 83 ? -12.462 -4.998 -3.359 1.00 43.16 83 GLU A O 1
ATOM 651 N N . ILE A 1 84 ? -13.589 -3.188 -2.665 1.00 51.19 84 ILE A N 1
ATOM 652 C CA . ILE A 1 84 ? -12.382 -2.409 -2.408 1.00 51.19 84 ILE A CA 1
ATOM 653 C C . ILE A 1 84 ? -11.807 -2.831 -1.059 1.00 51.19 84 ILE A C 1
ATOM 655 O O . ILE A 1 84 ? -12.392 -2.593 0.002 1.00 51.19 84 ILE A O 1
ATOM 659 N N . ASN A 1 85 ? -10.638 -3.464 -1.122 1.00 65.69 85 ASN A N 1
ATOM 660 C CA . ASN A 1 85 ? -9.896 -3.923 0.037 1.00 65.69 85 ASN A CA 1
ATOM 661 C C . ASN A 1 85 ? -9.589 -2.715 0.933 1.00 65.69 85 ASN A C 1
ATOM 663 O O . ASN A 1 85 ? -8.935 -1.767 0.500 1.00 65.69 85 ASN A O 1
ATOM 667 N N . GLY A 1 86 ? -10.076 -2.717 2.178 1.00 61.97 86 GLY A N 1
ATOM 668 C CA . GLY A 1 86 ? -9.911 -1.586 3.097 1.00 61.97 86 GLY A CA 1
ATOM 669 C C . GLY A 1 86 ? -8.447 -1.167 3.279 1.00 61.97 86 GLY A C 1
ATOM 670 O O . GLY A 1 86 ? -8.179 0.000 3.548 1.00 61.97 86 GLY A O 1
ATOM 671 N N . SER A 1 87 ? -7.496 -2.078 3.055 1.00 64.75 87 SER A N 1
ATOM 672 C CA . SER A 1 87 ? -6.063 -1.776 3.019 1.00 64.75 87 SER A CA 1
ATOM 673 C C . SER A 1 87 ? -5.649 -0.883 1.842 1.00 64.75 87 SER A C 1
ATOM 675 O O . SER A 1 87 ? -4.843 0.018 2.044 1.00 64.75 87 SER A O 1
ATOM 677 N N . GLU A 1 88 ? -6.213 -1.069 0.644 1.00 66.38 88 GLU A N 1
ATOM 678 C CA . GLU A 1 88 ? -5.919 -0.251 -0.545 1.00 66.38 88 GLU A CA 1
ATOM 679 C C . GLU A 1 88 ? -6.418 1.185 -0.358 1.00 66.38 88 GLU A C 1
ATOM 681 O O . GLU A 1 88 ? -5.682 2.135 -0.614 1.00 66.38 88 GLU A O 1
ATOM 686 N N . LEU A 1 89 ? -7.635 1.355 0.169 1.00 69.50 89 LEU A N 1
ATOM 687 C CA . LEU A 1 89 ? -8.179 2.677 0.502 1.00 69.50 89 LEU A CA 1
ATOM 688 C C . LEU A 1 89 ? -7.410 3.354 1.634 1.00 69.50 89 LEU A C 1
ATOM 690 O O . LEU A 1 89 ? -7.177 4.558 1.580 1.00 69.50 89 LEU A O 1
ATOM 694 N N . THR A 1 90 ? -7.009 2.590 2.651 1.00 74.31 90 THR A N 1
ATOM 695 C CA . THR A 1 90 ? -6.203 3.123 3.756 1.00 74.31 90 THR A CA 1
ATOM 696 C C . THR A 1 90 ? -4.836 3.575 3.244 1.00 74.31 90 THR A C 1
ATOM 698 O O . THR A 1 90 ? -4.399 4.671 3.582 1.00 74.31 90 THR A O 1
ATOM 701 N N . ALA A 1 91 ? -4.192 2.793 2.372 1.00 70.31 91 ALA A N 1
ATOM 702 C CA . ALA A 1 91 ? -2.936 3.177 1.736 1.00 70.31 91 ALA A CA 1
ATOM 703 C C . ALA A 1 91 ? -3.096 4.431 0.859 1.00 70.31 91 ALA A C 1
ATOM 705 O O . ALA A 1 91 ? -2.317 5.371 0.998 1.00 70.31 91 ALA A O 1
ATOM 706 N N . ALA A 1 92 ? -4.135 4.490 0.018 1.00 69.25 92 ALA A N 1
ATOM 707 C CA . ALA A 1 92 ? -4.425 5.658 -0.814 1.00 69.25 92 ALA A CA 1
ATOM 708 C C . ALA A 1 92 ? -4.677 6.921 0.026 1.00 69.25 92 ALA A C 1
ATOM 710 O O . ALA A 1 92 ? -4.165 7.991 -0.296 1.00 69.25 92 ALA A O 1
ATOM 711 N N . LEU A 1 93 ? -5.412 6.799 1.137 1.00 73.38 93 LEU A N 1
ATOM 712 C CA . LEU A 1 93 ? -5.661 7.917 2.043 1.00 73.38 93 LEU A CA 1
ATOM 713 C C . LEU A 1 93 ? -4.382 8.387 2.741 1.00 73.38 93 LEU A C 1
ATOM 715 O O . LEU A 1 93 ? -4.178 9.587 2.880 1.00 73.38 93 LEU A O 1
ATOM 719 N N . VAL A 1 94 ? -3.503 7.471 3.146 1.00 70.25 94 VAL A N 1
ATOM 720 C CA . VAL A 1 94 ? -2.200 7.832 3.721 1.00 70.25 94 VAL A CA 1
ATOM 721 C C . VAL A 1 94 ? -1.330 8.603 2.728 1.00 70.25 94 VAL A C 1
ATOM 723 O O . VAL A 1 94 ? -0.654 9.546 3.133 1.00 70.25 94 VAL A O 1
ATOM 726 N N . VAL A 1 95 ? -1.358 8.241 1.443 1.00 65.62 95 VAL A N 1
ATOM 727 C CA . VAL A 1 95 ? -0.671 9.009 0.394 1.00 65.62 95 VAL A CA 1
ATOM 728 C C . VAL A 1 95 ? -1.308 10.394 0.247 1.00 65.62 95 VAL A C 1
ATOM 730 O O . VAL A 1 95 ? -0.608 11.402 0.312 1.00 65.62 95 VAL A O 1
ATOM 733 N N . ALA A 1 96 ? -2.637 10.468 0.141 1.00 66.25 96 ALA A N 1
ATOM 734 C CA . ALA A 1 96 ? -3.347 11.738 -0.019 1.00 66.25 96 ALA A CA 1
ATOM 735 C C . ALA A 1 96 ? -3.130 12.701 1.159 1.00 66.25 96 ALA A C 1
ATOM 737 O O . ALA A 1 96 ? -2.943 13.895 0.941 1.00 66.25 96 ALA A O 1
ATOM 738 N N . LEU A 1 97 ? -3.065 12.185 2.393 1.00 67.31 97 LEU A N 1
ATOM 739 C CA . LEU A 1 97 ? -2.784 12.972 3.601 1.00 67.31 97 LEU A CA 1
ATOM 740 C C . LEU A 1 97 ? -1.439 13.716 3.553 1.00 67.31 97 LEU A C 1
ATOM 742 O O . LEU A 1 97 ? -1.258 14.685 4.288 1.00 67.31 97 LEU A O 1
ATOM 746 N N . ARG A 1 98 ? -0.497 13.282 2.710 1.00 61.84 98 ARG A N 1
ATOM 747 C CA . ARG A 1 98 ? 0.830 13.905 2.571 1.00 61.84 98 ARG A CA 1
ATOM 748 C C . ARG A 1 98 ? 0.876 14.964 1.471 1.00 61.84 98 ARG A C 1
ATOM 750 O O . ARG A 1 98 ? 1.593 15.960 1.601 1.00 61.84 98 ARG A O 1
ATOM 757 N N . GLU A 1 99 ? 0.105 14.764 0.408 1.00 61.72 99 GLU A N 1
ATOM 758 C CA . GLU A 1 99 ? 0.336 15.450 -0.863 1.00 61.72 99 GLU A CA 1
ATOM 759 C C . GLU A 1 99 ? -0.787 16.423 -1.261 1.00 61.72 99 GLU A C 1
ATOM 761 O O . GLU A 1 99 ? -0.480 17.522 -1.731 1.00 61.72 99 GLU A O 1
ATOM 766 N N . ASP A 1 100 ? -2.066 16.091 -1.028 1.00 70.00 100 ASP A N 1
ATOM 767 C CA . ASP A 1 100 ? -3.206 16.765 -1.677 1.00 70.00 100 ASP A CA 1
ATOM 768 C C . ASP A 1 100 ? -4.458 16.845 -0.773 1.00 70.00 100 ASP A C 1
ATOM 770 O O . ASP A 1 100 ? -5.137 15.849 -0.512 1.00 70.00 100 ASP A O 1
ATOM 774 N N . ALA A 1 101 ? -4.789 18.060 -0.318 1.00 71.06 101 ALA A N 1
ATOM 775 C CA . ALA A 1 101 ? -5.911 18.319 0.590 1.00 71.06 101 ALA A CA 1
ATOM 776 C C . ALA A 1 101 ? -7.295 18.163 -0.073 1.00 71.06 101 ALA A C 1
ATOM 778 O O . ALA A 1 101 ? -8.250 17.737 0.584 1.00 71.06 101 ALA A O 1
ATOM 779 N N . ASP A 1 102 ? -7.416 18.486 -1.3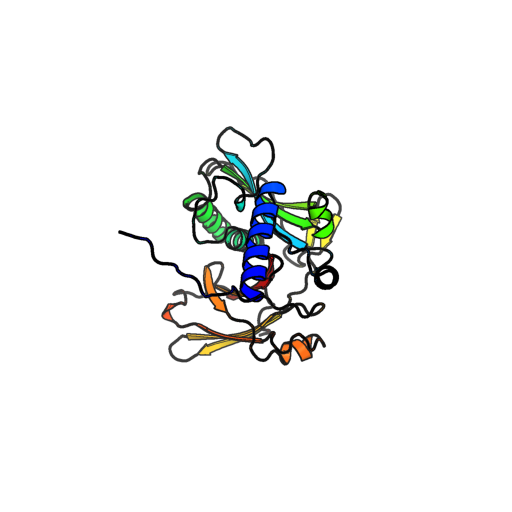63 1.00 70.81 102 ASP A N 1
ATOM 780 C CA . ASP A 1 102 ? -8.678 18.336 -2.094 1.00 70.81 102 ASP A CA 1
ATOM 781 C C . ASP A 1 102 ? -8.971 16.851 -2.312 1.00 70.81 102 ASP A C 1
ATOM 783 O O . ASP A 1 102 ? -10.096 16.375 -2.129 1.00 70.81 102 ASP A O 1
ATOM 787 N N . GLU A 1 103 ? -7.935 16.083 -2.632 1.00 65.19 103 GLU A N 1
ATOM 788 C CA . GLU A 1 103 ? -8.036 14.641 -2.781 1.00 65.19 103 GLU A CA 1
ATOM 789 C C . GLU A 1 103 ? -8.273 13.920 -1.454 1.00 65.19 103 GLU A C 1
ATOM 791 O O . GLU A 1 103 ? -9.113 13.020 -1.383 1.00 65.19 103 GLU A O 1
ATOM 796 N N . GLN A 1 104 ? -7.614 14.356 -0.379 1.00 76.44 104 GLN A N 1
ATOM 797 C CA . GLN A 1 104 ? -7.926 13.912 0.977 1.00 76.44 104 GLN A CA 1
ATOM 798 C C . GLN A 1 104 ? -9.429 14.072 1.255 1.00 76.44 104 GLN A C 1
ATOM 800 O O . GLN A 1 104 ? -10.080 13.122 1.701 1.00 76.44 104 GLN A O 1
ATOM 805 N N . ALA A 1 105 ? -10.009 15.239 0.950 1.00 75.25 105 ALA A N 1
ATOM 806 C CA . ALA A 1 105 ? -11.439 15.477 1.125 1.00 75.25 105 ALA A CA 1
ATOM 807 C C . ALA A 1 105 ? -12.295 14.530 0.261 1.00 75.25 105 ALA A C 1
ATOM 809 O O . ALA A 1 105 ? -13.287 13.982 0.758 1.00 75.25 105 ALA A O 1
ATOM 810 N N . ARG A 1 106 ? -11.898 14.270 -0.995 1.00 77.31 106 ARG A N 1
ATOM 811 C CA . ARG A 1 106 ? -12.583 13.316 -1.891 1.00 77.31 106 ARG A CA 1
ATOM 812 C C . ARG A 1 106 ? -12.554 11.882 -1.352 1.00 77.31 106 ARG A C 1
ATOM 814 O O . ARG A 1 106 ? -13.615 11.253 -1.293 1.00 77.31 106 ARG A O 1
ATOM 821 N N . LEU A 1 107 ? -11.396 11.377 -0.918 1.00 76.25 107 LEU A N 1
ATOM 822 C CA . LEU A 1 107 ? -11.245 10.026 -0.358 1.00 76.25 107 LEU A CA 1
ATOM 823 C C . LEU A 1 107 ? -12.005 9.862 0.957 1.00 76.25 107 LEU A C 1
ATOM 825 O O . LEU A 1 107 ? -12.717 8.873 1.130 1.00 76.25 107 LEU A O 1
ATOM 829 N N . ILE A 1 108 ? -11.939 10.852 1.853 1.00 80.62 108 ILE A N 1
ATOM 830 C CA . ILE A 1 108 ? -12.746 10.874 3.082 1.00 80.62 108 ILE A CA 1
ATOM 831 C C . ILE A 1 108 ? -14.235 10.801 2.735 1.00 80.62 108 ILE A C 1
ATOM 833 O O . ILE A 1 108 ? -14.987 10.043 3.351 1.00 80.62 108 ILE A O 1
ATOM 837 N N . GLN A 1 109 ? -14.684 11.554 1.729 1.00 79.56 109 GLN A N 1
ATOM 838 C CA . GLN A 1 109 ? -16.077 11.526 1.295 1.00 79.56 109 GLN A CA 1
ATOM 839 C C . GLN A 1 109 ? -16.462 10.185 0.650 1.00 79.56 109 GLN A C 1
ATOM 841 O O . GLN A 1 109 ? -17.602 9.742 0.801 1.00 79.56 109 GLN A O 1
ATOM 846 N N . ALA A 1 110 ? -15.560 9.535 -0.088 1.00 76.00 110 ALA A N 1
ATOM 847 C CA . ALA A 1 110 ? -15.786 8.203 -0.648 1.00 76.00 110 ALA A CA 1
ATOM 848 C C . ALA A 1 110 ? -15.905 7.149 0.464 1.00 76.00 110 ALA A C 1
ATOM 850 O O . ALA A 1 110 ? -16.894 6.415 0.506 1.00 76.00 110 ALA A O 1
ATOM 851 N N . LEU A 1 111 ? -14.978 7.160 1.427 1.00 77.25 111 LEU A N 1
ATOM 852 C CA . LEU A 1 111 ? -15.004 6.305 2.616 1.00 77.25 111 LEU A CA 1
ATOM 853 C C . LEU A 1 111 ? -16.300 6.479 3.411 1.00 77.25 111 LEU A C 1
ATOM 855 O O . LEU A 1 111 ? -16.976 5.496 3.698 1.00 77.25 111 LEU A O 1
ATOM 859 N N . ARG A 1 112 ? -16.706 7.722 3.693 1.00 79.50 112 ARG A N 1
ATOM 860 C CA . ARG A 1 112 ? -17.971 8.027 4.387 1.00 79.50 112 ARG A CA 1
ATOM 861 C C . ARG A 1 112 ? -19.210 7.559 3.627 1.00 79.50 112 ARG A C 1
ATOM 863 O O . ARG A 1 112 ? -20.201 7.201 4.249 1.00 79.50 112 ARG A O 1
ATOM 870 N N . ARG A 1 113 ? -19.185 7.577 2.292 1.00 78.81 113 ARG A N 1
ATOM 871 C CA . ARG A 1 113 ? -20.326 7.139 1.472 1.00 78.81 113 ARG A CA 1
ATOM 872 C C . ARG A 1 113 ? -20.423 5.623 1.347 1.00 78.81 113 ARG A C 1
ATOM 874 O O . ARG A 1 113 ? -21.531 5.109 1.240 1.00 78.81 113 ARG A O 1
ATOM 881 N N . GLN A 1 114 ? -19.289 4.929 1.298 1.00 76.38 114 GLN A N 1
ATOM 882 C CA . GLN A 1 114 ? -19.237 3.531 0.862 1.00 76.38 114 GLN A CA 1
ATOM 883 C C . GLN A 1 114 ? -18.790 2.552 1.952 1.00 76.38 114 GLN A C 1
ATOM 885 O O . GLN A 1 114 ? -19.145 1.380 1.882 1.00 76.38 114 GLN A O 1
ATOM 890 N N . HIS A 1 115 ? -18.024 2.993 2.951 1.00 73.81 115 HIS A N 1
ATOM 891 C CA . HIS A 1 115 ? -17.305 2.087 3.857 1.00 73.81 115 HIS A CA 1
ATOM 892 C C . HIS A 1 115 ? -17.470 2.406 5.345 1.00 73.81 115 HIS A C 1
ATOM 894 O O . HIS A 1 115 ? -17.230 1.533 6.177 1.00 73.81 115 HIS A O 1
ATOM 900 N N . LEU A 1 116 ? -17.886 3.623 5.695 1.00 80.31 116 LEU A N 1
ATOM 901 C CA . LEU A 1 116 ? -18.003 4.074 7.079 1.00 80.31 116 LEU A CA 1
ATOM 902 C C . LEU A 1 116 ? -19.442 4.493 7.402 1.00 80.31 116 LEU A C 1
ATOM 904 O O . LEU A 1 116 ? -20.095 5.124 6.572 1.00 80.31 116 LEU A O 1
ATOM 908 N N . PRO A 1 117 ? -19.944 4.209 8.616 1.00 82.38 117 PRO A N 1
ATOM 909 C CA . PRO A 1 117 ? -21.142 4.868 9.124 1.00 82.38 117 PRO A CA 1
ATOM 910 C C . PRO A 1 117 ? -20.972 6.397 9.104 1.00 82.38 117 PRO A C 1
ATOM 912 O O . PRO A 1 117 ? -19.904 6.906 9.437 1.00 82.38 117 PRO A O 1
ATOM 915 N N . SER A 1 118 ? -22.026 7.142 8.760 1.00 80.44 118 SER A N 1
ATOM 916 C CA . SER A 1 118 ? -21.984 8.614 8.647 1.00 80.44 118 SER A CA 1
ATOM 917 C C . SER A 1 118 ? -21.594 9.328 9.945 1.00 80.44 118 SER A C 1
ATOM 919 O O . SER A 1 118 ? -21.051 10.430 9.913 1.00 80.44 118 SER A O 1
ATOM 921 N N . GLU A 1 119 ? -21.858 8.685 11.081 1.00 86.25 119 GLU A N 1
ATOM 922 C CA . GLU A 1 119 ? -21.555 9.180 12.424 1.00 86.25 119 GLU A CA 1
ATOM 923 C C . GLU A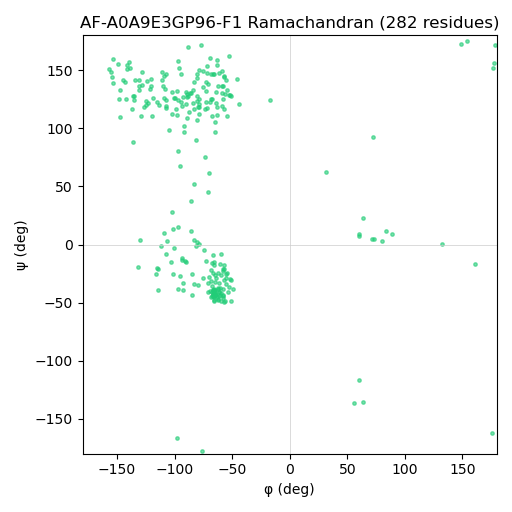 1 119 ? -20.299 8.532 13.028 1.00 86.25 119 GLU A C 1
ATOM 925 O O . GLU A 1 119 ? -20.093 8.594 14.238 1.00 86.25 119 GLU A O 1
ATOM 930 N N . ALA A 1 120 ? -19.486 7.837 12.230 1.00 87.31 120 ALA A N 1
ATOM 931 C CA . ALA A 1 120 ? -18.295 7.174 12.739 1.00 87.31 120 ALA A CA 1
ATOM 932 C C . ALA A 1 120 ? -17.183 8.172 13.082 1.00 87.31 120 ALA A C 1
ATOM 934 O O . ALA A 1 120 ? -16.895 9.094 12.314 1.00 87.31 120 ALA A O 1
ATOM 935 N N . THR A 1 121 ? -16.502 7.899 14.192 1.00 87.81 121 THR A N 1
ATOM 936 C CA . THR A 1 121 ? -15.187 8.465 14.504 1.00 87.81 121 THR A CA 1
ATOM 937 C C . THR A 1 121 ? -14.138 7.400 14.224 1.00 87.81 121 THR A C 1
ATOM 939 O O . THR A 1 121 ? -14.295 6.241 14.625 1.00 87.81 121 THR A O 1
ATOM 942 N N . TRP A 1 122 ? -13.095 7.770 13.494 1.00 88.12 122 TRP A N 1
ATOM 943 C CA . TRP A 1 122 ? -12.084 6.846 13.006 1.00 88.12 122 TRP A CA 1
ATOM 944 C C . TRP A 1 122 ? -10.724 7.522 12.881 1.00 88.12 122 TRP A C 1
ATOM 946 O O . TRP A 1 122 ? -10.622 8.736 12.723 1.00 88.12 122 TRP A O 1
ATOM 956 N N . ALA A 1 123 ? -9.674 6.718 12.938 1.00 86.06 123 ALA A N 1
ATOM 957 C CA . ALA A 1 123 ? -8.303 7.162 12.776 1.00 86.06 123 ALA A CA 1
ATOM 958 C C . ALA A 1 123 ? -7.598 6.307 11.726 1.00 86.06 123 ALA A C 1
ATOM 960 O O . ALA A 1 123 ? -7.885 5.120 11.561 1.00 86.06 123 ALA A O 1
ATOM 961 N N . VAL A 1 124 ? -6.665 6.916 11.012 1.00 83.88 124 VAL A N 1
ATOM 962 C CA . VAL A 1 124 ? -5.678 6.220 10.194 1.00 83.88 124 VAL A CA 1
ATOM 963 C C . VAL A 1 124 ? -4.402 6.177 11.003 1.00 83.88 124 VAL A C 1
ATOM 965 O O . VAL A 1 124 ? -3.923 7.208 11.468 1.00 83.88 124 VAL A O 1
ATOM 968 N N . VAL A 1 125 ? -3.868 4.981 11.184 1.00 81.06 125 VAL A N 1
ATOM 969 C CA . VAL A 1 125 ? -2.736 4.709 12.060 1.00 81.06 125 VAL A CA 1
ATOM 970 C C . VAL A 1 125 ? -1.712 3.891 11.288 1.00 81.06 125 VAL A C 1
ATOM 972 O O . VAL A 1 125 ? -2.061 2.946 10.587 1.00 81.06 125 VAL A O 1
ATOM 975 N N . TRP A 1 126 ? -0.439 4.231 11.421 1.00 78.44 126 TRP A N 1
ATOM 976 C CA . TRP A 1 126 ? 0.659 3.356 11.046 1.00 78.44 126 TRP A CA 1
ATOM 977 C C . TRP A 1 126 ? 0.956 2.397 12.192 1.00 78.44 126 TRP A C 1
ATOM 979 O O . TRP A 1 126 ? 1.267 2.830 13.297 1.00 78.44 126 TRP A O 1
ATOM 989 N N . GLU A 1 127 ? 0.870 1.101 11.928 1.00 80.69 127 GLU A N 1
ATOM 990 C CA . GLU A 1 127 ? 1.292 0.055 12.851 1.00 80.69 127 GLU A CA 1
ATOM 991 C C . GLU A 1 127 ? 2.692 -0.418 12.500 1.00 80.69 127 GLU A C 1
ATOM 993 O O . GLU A 1 127 ? 2.927 -0.883 11.380 1.00 80.69 127 GLU A O 1
ATOM 998 N N . ARG A 1 128 ? 3.587 -0.358 13.481 1.00 78.19 128 ARG A N 1
ATOM 999 C CA . ARG A 1 128 ? 4.910 -0.964 13.451 1.00 78.19 128 ARG A CA 1
ATOM 1000 C C . ARG A 1 128 ? 4.927 -2.168 14.382 1.00 78.19 128 ARG A C 1
ATOM 1002 O O . ARG A 1 128 ? 4.562 -2.049 15.548 1.00 78.19 128 ARG A O 1
ATOM 1009 N N . TYR A 1 129 ? 5.288 -3.339 13.874 1.00 76.38 129 TYR A N 1
ATOM 1010 C CA . TYR A 1 129 ? 5.325 -4.551 14.693 1.00 76.38 129 TYR A CA 1
ATOM 1011 C C . TYR A 1 129 ? 6.281 -5.601 14.143 1.00 76.38 129 TYR A C 1
ATOM 1013 O O . TYR A 1 129 ? 6.421 -5.748 12.927 1.00 76.38 129 TYR A O 1
ATOM 1021 N N . ASP A 1 130 ? 6.873 -6.381 15.044 1.00 77.50 130 ASP A N 1
ATOM 1022 C CA . ASP A 1 130 ? 7.460 -7.674 14.707 1.00 77.50 130 ASP A CA 1
ATOM 1023 C C . ASP A 1 130 ? 6.324 -8.720 14.648 1.00 77.50 130 ASP A C 1
ATOM 1025 O O . ASP A 1 130 ? 5.569 -8.880 15.617 1.00 77.50 130 ASP A O 1
ATOM 1029 N N . PRO A 1 131 ? 6.142 -9.438 13.523 1.00 73.00 131 PRO A N 1
ATOM 1030 C CA . PRO A 1 131 ? 5.134 -10.492 13.417 1.00 73.00 131 PRO A CA 1
ATOM 1031 C C . PRO A 1 131 ? 5.247 -11.580 14.495 1.00 73.00 131 PRO A C 1
ATOM 1033 O O . PRO A 1 131 ? 4.223 -12.108 14.931 1.00 73.00 131 PRO A O 1
ATOM 1036 N N . LEU A 1 132 ? 6.460 -11.916 14.946 1.00 74.06 132 LEU A N 1
ATOM 1037 C CA . LEU A 1 132 ? 6.691 -12.900 16.004 1.00 74.06 132 LEU A CA 1
ATOM 1038 C C . LEU A 1 132 ? 6.196 -12.394 17.358 1.00 74.06 132 LEU A C 1
ATOM 1040 O O . LEU A 1 132 ? 5.511 -13.130 18.069 1.00 74.06 132 LEU A O 1
ATOM 1044 N N . GLU A 1 133 ? 6.502 -11.144 17.699 1.00 78.50 133 GLU A N 1
ATOM 1045 C CA . GLU A 1 133 ? 6.035 -10.522 18.939 1.00 78.50 133 GLU A CA 1
ATOM 1046 C C . GLU A 1 133 ? 4.507 -10.358 18.930 1.00 78.50 133 GLU A C 1
ATOM 1048 O O . GLU A 1 133 ? 3.839 -10.655 19.923 1.00 78.50 133 GLU A O 1
ATOM 1053 N N . ARG A 1 134 ? 3.920 -9.999 17.780 1.00 75.69 134 ARG A N 1
ATOM 1054 C CA . ARG A 1 134 ? 2.462 -9.871 17.622 1.00 75.69 134 ARG A CA 1
ATOM 1055 C C . ARG A 1 134 ? 1.728 -11.188 17.865 1.00 75.69 134 ARG A C 1
ATOM 1057 O O . ARG A 1 134 ? 0.696 -11.197 18.534 1.00 75.69 134 ARG A O 1
ATOM 1064 N N . VAL A 1 135 ? 2.268 -12.314 17.388 1.00 69.12 135 VAL A N 1
ATOM 1065 C CA . VAL A 1 135 ? 1.718 -13.657 17.674 1.00 69.12 135 VAL A CA 1
ATOM 1066 C C . VAL A 1 135 ? 1.804 -13.998 19.167 1.00 69.12 135 VAL A C 1
ATOM 1068 O O . VAL A 1 135 ? 0.954 -14.720 19.685 1.00 69.12 135 VAL A O 1
ATOM 1071 N N . GLN A 1 136 ? 2.790 -13.449 19.878 1.00 79.06 136 GLN A N 1
ATOM 1072 C CA . GLN A 1 136 ? 2.923 -13.579 21.333 1.00 79.06 136 GLN A CA 1
ATOM 1073 C C . GLN A 1 136 ? 2.020 -12.605 22.111 1.00 79.06 136 GLN A C 1
ATOM 1075 O O . GLN A 1 136 ? 2.038 -12.602 23.341 1.00 79.06 136 GLN A O 1
ATOM 1080 N N . GLY A 1 137 ? 1.206 -11.805 21.415 1.00 79.38 137 GLY A N 1
ATOM 1081 C CA . GLY A 1 137 ? 0.285 -10.845 22.016 1.00 79.38 137 GLY A CA 1
ATOM 1082 C C . GLY A 1 137 ? 0.926 -9.507 22.377 1.00 79.38 137 GLY A C 1
ATOM 1083 O O . GLY A 1 137 ? 0.290 -8.711 23.068 1.00 79.38 137 GLY A O 1
ATOM 1084 N N . VAL A 1 138 ? 2.155 -9.236 21.924 1.00 79.62 138 VAL A N 1
ATOM 1085 C CA . VAL A 1 138 ? 2.743 -7.898 22.035 1.00 79.62 138 VAL A CA 1
ATOM 1086 C C . VAL A 1 138 ? 1.973 -6.968 21.089 1.00 79.62 138 VAL A C 1
ATOM 1088 O O . VAL A 1 138 ? 1.859 -7.270 19.896 1.00 79.62 138 VAL A O 1
ATOM 1091 N N . PRO A 1 139 ? 1.385 -5.869 21.590 1.00 78.75 139 PRO A N 1
ATOM 1092 C CA . PRO A 1 139 ? 0.639 -4.950 20.744 1.00 78.75 139 PRO A CA 1
ATOM 1093 C C . PRO A 1 139 ? 1.580 -4.237 19.761 1.00 78.75 139 PRO A C 1
ATOM 1095 O O . PRO A 1 139 ? 2.727 -3.958 20.117 1.00 78.75 139 PRO A O 1
ATOM 1098 N N . PRO A 1 140 ? 1.112 -3.913 18.541 1.00 80.94 140 PRO A N 1
ATOM 1099 C CA . PRO A 1 140 ? 1.888 -3.093 17.622 1.00 80.94 140 PRO A CA 1
ATOM 1100 C C . PRO A 1 140 ? 2.139 -1.712 18.231 1.00 80.94 140 PRO A C 1
ATOM 1102 O O . PRO A 1 140 ? 1.285 -1.158 18.927 1.00 80.94 140 PRO A O 1
ATOM 1105 N N . GLU A 1 141 ? 3.284 -1.123 17.913 1.00 79.88 141 GLU A N 1
ATOM 1106 C CA . GLU A 1 141 ? 3.486 0.303 18.118 1.00 79.88 141 GLU A CA 1
ATOM 1107 C C . GLU A 1 141 ? 2.674 1.066 17.070 1.00 79.88 141 GLU A C 1
ATOM 1109 O O . GLU A 1 141 ? 2.690 0.737 15.882 1.00 79.88 141 GLU A O 1
ATOM 1114 N N . THR A 1 142 ? 1.923 2.070 17.507 1.00 79.62 142 THR A N 1
ATOM 1115 C CA . THR A 1 142 ? 0.954 2.771 16.663 1.00 79.62 142 THR A CA 1
ATOM 1116 C C . THR A 1 142 ? 1.270 4.253 16.558 1.00 79.62 142 THR A C 1
ATOM 1118 O O . THR A 1 142 ? 1.481 4.908 17.576 1.00 79.62 142 THR A O 1
ATOM 1121 N N . PHE A 1 143 ? 1.182 4.800 15.347 1.00 72.31 143 PHE A N 1
ATOM 1122 C CA . PHE A 1 143 ? 1.345 6.227 15.071 1.00 72.31 143 PHE A CA 1
ATOM 1123 C C . PHE A 1 143 ? 0.122 6.758 14.335 1.00 72.31 143 PHE A C 1
ATOM 1125 O O . PHE A 1 143 ? -0.194 6.294 13.243 1.00 72.31 143 PHE A O 1
ATOM 1132 N N . GLU A 1 144 ? -0.571 7.736 14.901 1.00 76.25 144 GLU A N 1
ATOM 1133 C CA . GLU A 1 144 ? -1.734 8.331 14.245 1.00 76.25 144 GLU A CA 1
ATOM 1134 C C . GLU A 1 144 ? -1.292 9.197 13.054 1.00 76.25 144 GLU A C 1
ATOM 1136 O O . GLU A 1 144 ? -0.563 10.172 13.211 1.00 76.25 144 GLU A O 1
ATOM 1141 N N . ALA A 1 145 ? -1.718 8.822 11.847 1.00 70.31 145 ALA A N 1
ATOM 1142 C CA . ALA A 1 145 ? -1.528 9.603 10.625 1.00 70.31 145 ALA A CA 1
ATOM 1143 C C . ALA A 1 145 ? -2.630 10.659 10.447 1.00 70.31 145 ALA A C 1
ATOM 1145 O O . ALA A 1 145 ? -2.427 11.669 9.777 1.00 70.31 145 ALA A O 1
ATOM 1146 N N . GLY A 1 146 ? -3.805 10.420 11.028 1.00 73.75 146 GLY A N 1
ATOM 1147 C CA . GLY A 1 146 ? -4.893 11.386 11.061 1.00 73.75 146 GLY A CA 1
ATOM 1148 C C . GLY A 1 146 ? -6.139 10.819 11.723 1.00 73.75 146 GLY A C 1
ATOM 1149 O O . GLY A 1 146 ? -6.388 9.614 11.671 1.00 73.75 146 GLY A O 1
ATOM 1150 N N . ARG A 1 147 ? -6.945 11.701 12.311 1.00 81.69 147 ARG A N 1
ATOM 1151 C CA . ARG A 1 147 ? -8.204 11.362 12.976 1.00 81.69 147 ARG A CA 1
ATOM 1152 C C . ARG A 1 147 ? -9.353 12.153 12.386 1.00 81.69 147 ARG A C 1
ATOM 1154 O O . ARG A 1 147 ? -9.242 13.333 12.062 1.00 81.69 147 ARG A O 1
ATOM 1161 N N . PHE A 1 148 ? -10.477 11.472 12.244 1.00 84.75 148 PHE A N 1
ATOM 1162 C CA . PHE A 1 148 ? -11.621 11.932 11.485 1.00 84.75 148 PHE A CA 1
ATOM 1163 C C . PHE A 1 148 ? -12.892 11.653 12.274 1.00 84.75 148 PHE A C 1
ATOM 1165 O O . PHE A 1 148 ? -13.145 10.536 12.722 1.00 84.75 148 PHE A O 1
ATOM 1172 N N . GLY A 1 149 ? -13.702 12.691 12.444 1.00 83.31 149 GLY A N 1
ATOM 1173 C CA . GLY A 1 149 ? -15.009 12.580 13.077 1.00 83.31 149 GLY A CA 1
ATOM 1174 C C . GLY A 1 149 ? -16.157 12.481 12.067 1.00 83.31 149 GLY A C 1
ATOM 1175 O O . GLY A 1 149 ? -15.930 12.320 10.857 1.00 83.31 149 GLY A O 1
ATOM 1176 N N . PRO A 1 150 ? -17.397 12.655 12.554 1.00 77.88 150 PRO A N 1
ATOM 1177 C CA . PRO A 1 150 ? -18.584 12.876 11.732 1.00 77.88 150 PRO A CA 1
ATOM 1178 C C . PRO A 1 150 ? -18.404 14.028 10.731 1.00 77.88 150 PRO A C 1
ATOM 1180 O O . PRO A 1 150 ? -17.509 14.858 10.884 1.00 77.88 150 PRO A O 1
ATOM 1183 N N . ALA A 1 151 ? -19.258 14.092 9.704 1.00 65.25 151 ALA A N 1
ATOM 1184 C CA . ALA A 1 151 ? -19.156 15.074 8.614 1.00 65.25 151 ALA A CA 1
ATOM 1185 C C . ALA A 1 151 ? -19.038 16.540 9.075 1.00 65.25 151 ALA A C 1
ATOM 1187 O O . ALA A 1 151 ? -18.358 17.318 8.409 1.00 65.25 151 ALA A O 1
ATOM 1188 N N . ASP A 1 152 ? -19.615 16.859 10.234 1.00 54.09 152 ASP A N 1
ATOM 1189 C CA . ASP A 1 152 ? -19.674 18.210 10.796 1.00 54.09 152 ASP A CA 1
ATOM 1190 C C . ASP A 1 152 ? -18.625 18.466 11.892 1.00 54.09 152 ASP A C 1
ATOM 1192 O O . ASP A 1 152 ? -18.534 19.573 12.425 1.00 54.09 152 ASP A O 1
ATOM 1196 N N . ALA A 1 153 ? -17.828 17.455 12.254 1.00 55.91 153 ALA A N 1
ATOM 1197 C CA . ALA A 1 153 ? -16.740 17.638 13.202 1.00 55.91 153 ALA A CA 1
ATOM 1198 C C . ALA A 1 153 ? -15.548 18.289 12.477 1.00 55.91 153 ALA A C 1
ATOM 1200 O O . ALA A 1 153 ? -15.090 17.745 11.465 1.00 55.91 153 ALA A O 1
ATOM 1201 N N . PRO A 1 154 ? -15.016 19.427 12.965 1.00 46.84 154 PRO A N 1
ATOM 1202 C CA . PRO A 1 154 ? -13.765 19.962 12.443 1.00 46.84 154 PRO A CA 1
ATOM 1203 C C . PRO A 1 154 ? -12.695 18.879 12.582 1.00 46.84 154 PRO A C 1
ATOM 1205 O O . PRO A 1 154 ? -12.582 18.291 13.651 1.00 46.84 154 PRO A O 1
ATOM 1208 N N . VAL A 1 155 ? -11.957 18.583 11.510 1.00 48.72 155 VAL A N 1
ATOM 1209 C CA . VAL A 1 155 ? -10.855 17.605 11.517 1.00 48.72 155 VAL A CA 1
ATOM 1210 C C . VAL A 1 155 ? -9.756 18.155 12.438 1.00 48.72 155 VAL A C 1
ATOM 1212 O O . VAL A 1 155 ? -9.108 19.127 12.042 1.00 48.72 155 VAL A O 1
ATOM 1215 N N . PRO A 1 156 ? -9.546 17.646 13.671 1.00 44.25 156 PRO A N 1
ATOM 1216 C CA . PRO A 1 156 ? -8.573 18.248 14.568 1.00 44.25 156 PRO A CA 1
ATOM 1217 C C . PRO A 1 156 ? -7.184 17.624 14.369 1.00 44.25 156 PRO A C 1
ATOM 1219 O O . PRO A 1 156 ? -7.028 16.412 14.450 1.00 44.25 156 PRO A O 1
ATOM 1222 N N . HIS A 1 157 ? -6.209 18.525 14.208 1.00 42.66 157 HIS A N 1
ATOM 1223 C CA . HIS A 1 157 ? -4.759 18.420 14.438 1.00 42.66 157 HIS A CA 1
ATOM 1224 C C . HIS A 1 157 ? -3.881 17.590 13.480 1.00 42.66 157 HIS A C 1
ATOM 1226 O O . HIS A 1 157 ? -3.633 16.406 13.656 1.00 42.66 157 HIS A O 1
ATOM 1232 N N . ASP A 1 158 ? -3.342 18.303 12.485 1.00 41.12 158 ASP A N 1
ATOM 1233 C CA . ASP A 1 158 ? -1.909 18.611 12.303 1.00 41.12 158 ASP A CA 1
ATOM 1234 C C . ASP A 1 158 ? -0.881 17.574 12.812 1.00 41.12 158 ASP A C 1
ATOM 1236 O O . ASP A 1 158 ? -0.031 17.869 13.648 1.00 41.12 158 ASP A O 1
ATOM 1240 N N . HIS A 1 159 ? -0.895 16.370 12.244 1.00 40.06 159 HIS A N 1
ATOM 1241 C CA . HIS A 1 159 ? 0.335 15.598 12.071 1.00 40.06 159 HIS A CA 1
ATOM 1242 C C . HIS A 1 159 ? 0.830 15.818 10.648 1.00 40.06 159 HIS A C 1
ATOM 1244 O O . HIS A 1 159 ? 0.598 15.032 9.731 1.00 40.06 159 HIS A O 1
ATOM 1250 N N . ARG A 1 160 ? 1.494 16.957 10.453 1.00 40.69 160 ARG A N 1
ATOM 1251 C CA . ARG A 1 160 ? 2.212 17.261 9.222 1.00 40.69 160 ARG A CA 1
ATOM 1252 C C . ARG A 1 160 ? 3.367 16.263 9.097 1.00 40.69 160 ARG A C 1
ATOM 1254 O O . ARG A 1 160 ? 4.413 16.440 9.714 1.00 40.69 160 ARG A O 1
ATOM 1261 N N . LEU A 1 161 ? 3.158 15.189 8.336 1.00 40.44 161 LEU A N 1
ATOM 1262 C CA . LEU A 1 161 ? 4.240 14.356 7.812 1.00 40.44 161 LE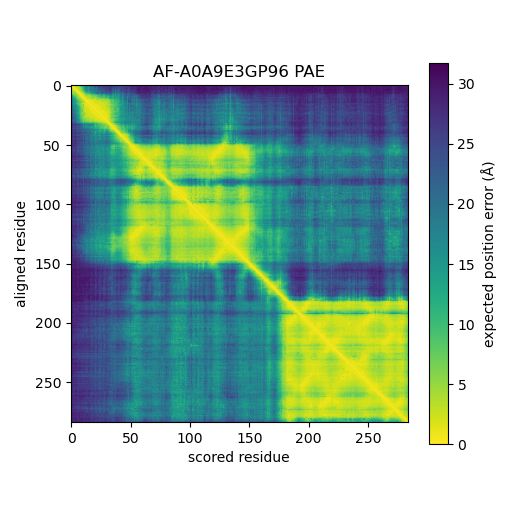U A CA 1
ATOM 1263 C C . LEU A 1 161 ? 5.187 15.302 7.064 1.00 40.44 161 LEU A C 1
ATOM 1265 O O . LEU A 1 161 ? 4.790 15.907 6.066 1.00 40.44 161 LEU A O 1
ATOM 1269 N N . ASP A 1 162 ? 6.386 15.520 7.605 1.00 36.84 162 ASP A N 1
ATOM 1270 C CA . ASP A 1 162 ? 7.279 16.560 7.104 1.00 36.84 162 ASP A CA 1
ATOM 1271 C C . ASP A 1 162 ? 7.684 16.216 5.660 1.00 36.84 162 ASP A C 1
ATOM 1273 O O . ASP A 1 162 ? 8.178 15.123 5.364 1.00 36.84 162 ASP A O 1
ATOM 1277 N N . ARG A 1 163 ? 7.377 17.142 4.745 1.00 38.50 163 ARG A N 1
ATOM 1278 C CA . ARG A 1 163 ? 7.212 16.927 3.292 1.00 38.50 163 ARG A CA 1
ATOM 1279 C C . ARG A 1 163 ? 8.499 16.538 2.548 1.00 38.50 163 ARG A C 1
ATOM 1281 O O . ARG A 1 163 ? 8.431 16.230 1.366 1.00 38.50 163 ARG A O 1
ATOM 1288 N N . GLY A 1 164 ? 9.659 16.600 3.204 1.00 30.75 164 GLY A N 1
ATOM 1289 C CA . GLY A 1 164 ? 10.967 16.466 2.551 1.00 30.75 164 GLY A CA 1
ATOM 1290 C C . GLY A 1 164 ? 11.591 15.072 2.600 1.00 30.75 164 GLY A C 1
ATOM 1291 O O . GLY A 1 164 ? 12.166 14.633 1.611 1.00 30.75 164 GLY A O 1
ATOM 1292 N N . ASP A 1 165 ? 11.455 14.355 3.722 1.00 35.41 165 ASP A N 1
ATOM 1293 C CA . ASP A 1 165 ? 12.442 13.309 4.061 1.00 35.41 165 ASP A CA 1
ATOM 1294 C C . ASP A 1 165 ? 11.826 11.951 4.437 1.00 35.41 165 ASP A C 1
ATOM 1296 O O . ASP A 1 165 ? 12.531 11.034 4.866 1.00 35.41 165 ASP A O 1
ATOM 1300 N N . GLY A 1 166 ? 10.497 11.818 4.347 1.00 39.84 166 GLY A N 1
ATOM 1301 C CA . GLY A 1 166 ? 9.797 10.648 4.882 1.00 39.84 166 GLY A CA 1
ATOM 1302 C C . GLY A 1 166 ? 9.926 10.527 6.403 1.00 39.84 166 GLY A C 1
ATOM 1303 O O . GLY A 1 166 ? 9.804 9.439 6.942 1.00 39.84 166 GLY A O 1
ATOM 1304 N N . VAL A 1 167 ? 10.192 11.615 7.123 1.00 38.88 167 VAL A N 1
ATOM 1305 C CA . VAL A 1 167 ? 10.326 11.585 8.583 1.00 38.88 167 VAL A CA 1
ATOM 1306 C C . VAL A 1 167 ? 8.957 11.830 9.222 1.00 38.88 167 VAL A C 1
ATOM 1308 O O . VAL A 1 167 ? 8.348 12.878 9.017 1.00 38.88 167 VAL A O 1
ATOM 1311 N N . VAL A 1 168 ? 8.478 10.876 10.023 1.00 43.50 168 VAL A N 1
ATOM 1312 C CA . VAL A 1 168 ? 7.385 11.099 10.978 1.00 43.50 168 VAL A CA 1
ATOM 1313 C C . VAL A 1 168 ? 8.025 11.600 12.267 1.00 43.50 168 VAL A C 1
ATOM 1315 O O . VAL A 1 168 ? 8.789 10.889 12.918 1.00 43.50 168 VAL A O 1
ATOM 1318 N N . VAL A 1 169 ? 7.755 12.847 12.642 1.00 39.78 169 VAL A N 1
ATOM 1319 C CA . VAL A 1 169 ? 8.202 13.377 13.934 1.00 39.78 169 VAL A CA 1
ATOM 1320 C C . VAL A 1 169 ? 7.116 13.075 14.960 1.00 39.78 169 VAL A C 1
ATOM 1322 O O . VAL A 1 169 ? 6.032 13.652 14.906 1.00 39.78 169 VAL A O 1
ATOM 1325 N N . GLY A 1 170 ? 7.399 12.135 15.862 1.00 42.09 170 GLY A N 1
ATOM 1326 C CA . GLY A 1 170 ? 6.538 11.832 17.001 1.00 42.09 170 GLY A CA 1
ATOM 1327 C C . GLY A 1 170 ? 6.877 12.706 18.217 1.00 42.09 170 GLY A C 1
ATOM 1328 O O . GLY A 1 170 ? 7.920 13.368 18.220 1.00 42.09 170 GLY A O 1
ATOM 1329 N N . PRO A 1 171 ? 6.043 12.681 19.275 1.00 32.25 171 PRO A N 1
ATOM 1330 C CA . PRO A 1 171 ? 6.291 13.407 20.529 1.00 32.25 171 PRO A CA 1
ATOM 1331 C C . PRO A 1 171 ? 7.641 13.065 21.184 1.00 32.25 171 PRO A C 1
ATOM 1333 O O . PRO A 1 171 ? 8.220 13.903 21.873 1.00 32.25 171 PRO A O 1
ATOM 1336 N N . ASP A 1 172 ? 8.166 11.868 20.899 1.00 39.75 172 ASP A N 1
ATOM 1337 C CA . ASP A 1 172 ? 9.345 11.294 21.556 1.00 39.75 172 ASP A CA 1
ATOM 1338 C C . ASP A 1 172 ? 10.610 11.302 20.671 1.00 39.75 172 ASP A C 1
ATOM 1340 O O . ASP A 1 172 ? 11.662 10.809 21.080 1.00 39.75 172 ASP A O 1
ATOM 1344 N N . GLY A 1 173 ? 10.546 11.861 19.453 1.00 37.94 173 GLY A N 1
ATOM 1345 C CA . GLY A 1 173 ? 11.703 11.955 18.556 1.00 37.94 173 GLY A CA 1
ATOM 1346 C C . GLY A 1 173 ? 11.389 11.891 17.057 1.00 37.94 173 GLY A C 1
ATOM 1347 O O . GLY A 1 173 ? 10.260 11.656 16.626 1.00 37.94 173 GLY A O 1
ATOM 1348 N N . ARG A 1 174 ? 12.432 12.128 16.246 1.00 42.00 174 ARG A N 1
ATOM 1349 C CA . ARG A 1 174 ? 12.399 12.032 14.776 1.00 42.00 174 ARG A CA 1
ATOM 1350 C C . ARG A 1 174 ? 12.495 10.567 14.347 1.00 42.00 174 ARG A C 1
ATOM 1352 O O . ARG A 1 174 ? 13.533 9.949 14.568 1.00 42.00 174 ARG A O 1
ATOM 1359 N N . TRP A 1 175 ? 11.475 10.049 13.669 1.00 38.69 175 TRP A N 1
ATOM 1360 C CA . TRP A 1 175 ? 11.501 8.724 13.050 1.00 38.69 175 TRP A CA 1
ATOM 1361 C C . TRP A 1 175 ? 11.588 8.872 11.538 1.00 38.69 175 TRP A C 1
ATOM 1363 O O . TRP A 1 175 ? 10.692 9.427 10.913 1.00 38.69 175 TRP A O 1
ATOM 1373 N N . GLN A 1 176 ? 12.664 8.390 10.928 1.00 39.44 176 GLN A N 1
ATOM 1374 C CA . GLN A 1 176 ? 12.780 8.365 9.475 1.00 39.44 176 GLN A CA 1
ATOM 1375 C C . GLN A 1 176 ? 12.067 7.109 8.954 1.00 39.44 176 GLN A C 1
ATOM 1377 O O . GLN A 1 176 ? 12.493 5.996 9.256 1.00 39.44 176 GLN A O 1
ATOM 1382 N N . LEU A 1 177 ? 10.996 7.259 8.163 1.00 41.31 177 LEU A N 1
ATOM 1383 C CA . LEU A 1 177 ? 10.456 6.186 7.318 1.00 41.31 177 LEU A CA 1
ATOM 1384 C C . LEU A 1 177 ? 11.446 5.935 6.170 1.00 41.31 177 LEU A C 1
ATOM 1386 O O . LEU A 1 177 ? 11.135 6.124 4.998 1.00 41.31 177 LEU A O 1
ATOM 1390 N N . THR A 1 178 ? 12.676 5.529 6.479 1.00 36.88 178 THR A N 1
ATOM 1391 C CA . THR A 1 178 ? 13.691 5.157 5.484 1.00 36.88 178 THR A CA 1
ATOM 1392 C C . THR A 1 178 ? 13.491 3.716 5.031 1.00 36.88 178 THR A C 1
ATOM 1394 O O . THR A 1 178 ? 14.406 2.898 4.991 1.00 36.88 178 THR A O 1
ATOM 1397 N N . ALA A 1 179 ? 12.271 3.389 4.621 1.00 48.50 179 ALA A N 1
ATOM 1398 C CA . ALA A 1 179 ? 12.092 2.338 3.642 1.00 48.50 179 ALA A CA 1
ATOM 1399 C C . ALA A 1 179 ? 12.350 2.986 2.278 1.00 48.50 179 ALA A C 1
ATOM 1401 O O . ALA A 1 179 ? 11.431 3.535 1.678 1.00 48.50 179 ALA A O 1
ATOM 1402 N N . ALA A 1 180 ? 13.605 2.970 1.809 1.00 51.34 180 ALA A N 1
ATOM 1403 C CA . ALA A 1 180 ? 13.919 3.366 0.436 1.00 51.34 180 ALA A CA 1
ATOM 1404 C C . ALA A 1 180 ? 12.918 2.699 -0.535 1.00 51.34 180 ALA A C 1
ATOM 1406 O O . ALA A 1 180 ? 12.516 1.550 -0.280 1.00 51.34 180 ALA A O 1
ATOM 1407 N N . PRO A 1 181 ? 12.484 3.395 -1.605 1.00 56.78 181 PRO A N 1
ATOM 1408 C CA . PRO A 1 181 ? 11.578 2.809 -2.582 1.00 56.78 181 PRO A CA 1
ATOM 1409 C C . PRO A 1 181 ? 12.170 1.482 -3.057 1.00 56.78 181 PRO A C 1
ATOM 1411 O O . PRO A 1 181 ? 13.344 1.383 -3.406 1.00 56.78 181 PRO A O 1
ATOM 1414 N N . THR A 1 182 ? 11.363 0.428 -3.006 1.00 76.69 182 THR A N 1
ATOM 1415 C CA . THR A 1 182 ? 11.796 -0.955 -3.304 1.00 76.69 182 THR A CA 1
ATOM 1416 C C . THR A 1 182 ? 11.718 -1.235 -4.799 1.00 76.69 182 THR A C 1
ATOM 1418 O O . THR A 1 182 ? 11.278 -2.288 -5.234 1.00 76.69 182 THR A O 1
ATOM 1421 N N . GLY A 1 183 ? 12.053 -0.240 -5.610 1.00 85.62 183 GLY A N 1
ATOM 1422 C CA . GLY A 1 183 ? 11.917 -0.299 -7.052 1.00 85.62 183 GLY A CA 1
ATOM 1423 C C . GLY A 1 183 ? 11.757 1.072 -7.677 1.00 85.62 183 GLY A C 1
ATOM 1424 O O . GLY A 1 183 ? 11.665 2.092 -6.990 1.00 85.62 183 GLY A O 1
ATOM 1425 N N . ALA A 1 184 ? 11.725 1.079 -9.000 1.00 89.31 184 ALA A N 1
ATOM 1426 C CA . ALA A 1 184 ? 11.632 2.289 -9.792 1.00 89.31 184 ALA A CA 1
ATOM 1427 C C . ALA A 1 184 ? 10.796 2.047 -11.045 1.00 89.31 184 ALA A C 1
ATOM 1429 O O . ALA A 1 184 ? 10.908 1.008 -11.705 1.00 89.31 184 ALA A O 1
ATOM 1430 N N . VAL A 1 185 ? 10.002 3.047 -11.409 1.00 89.62 185 VAL A N 1
ATOM 1431 C CA . VAL A 1 185 ? 9.492 3.180 -12.770 1.00 89.62 185 VAL A CA 1
ATOM 1432 C C . VAL A 1 185 ? 10.669 3.621 -13.634 1.00 89.62 185 VAL A C 1
ATOM 1434 O O . VAL A 1 185 ? 11.306 4.622 -13.341 1.00 89.62 185 VAL A O 1
ATOM 1437 N N . THR A 1 186 ? 11.006 2.866 -14.675 1.00 89.19 186 THR A N 1
ATOM 1438 C CA . THR A 1 186 ? 12.134 3.192 -15.563 1.00 89.19 186 THR A CA 1
ATOM 1439 C C . THR A 1 186 ? 11.697 3.963 -16.796 1.00 89.19 186 THR A C 1
ATOM 1441 O O . THR A 1 186 ? 12.490 4.700 -17.370 1.00 89.19 186 THR A O 1
ATOM 1444 N N . SER A 1 187 ? 10.449 3.791 -17.232 1.00 90.19 187 SER A N 1
ATOM 1445 C CA . SER A 1 187 ? 9.921 4.496 -18.393 1.00 90.19 187 SER A CA 1
ATOM 1446 C C . SER A 1 187 ? 8.412 4.646 -18.302 1.00 90.19 187 SER A C 1
ATOM 1448 O O . SER A 1 187 ? 7.699 3.710 -17.932 1.00 90.19 187 SER A O 1
ATOM 1450 N N . VAL A 1 188 ? 7.946 5.827 -18.694 1.00 89.75 188 VAL A N 1
ATOM 1451 C CA . VAL A 1 188 ? 6.547 6.147 -18.960 1.00 89.75 188 VAL A CA 1
ATOM 1452 C C . VAL A 1 188 ? 6.519 6.801 -20.334 1.00 89.75 188 VAL A C 1
ATOM 1454 O O . VAL A 1 188 ? 7.049 7.894 -20.506 1.00 89.75 188 VAL A O 1
ATOM 1457 N N . THR A 1 189 ? 5.957 6.126 -21.331 1.00 91.25 189 THR A N 1
ATOM 1458 C CA . THR A 1 189 ? 5.953 6.618 -22.715 1.00 91.25 189 THR A CA 1
ATOM 1459 C C . THR A 1 189 ? 4.576 6.468 -23.348 1.00 91.25 189 THR A C 1
ATOM 1461 O O . THR A 1 189 ? 3.908 5.459 -23.113 1.00 91.25 189 THR A O 1
ATOM 1464 N N . PRO A 1 190 ? 4.132 7.436 -24.167 1.00 87.56 190 PRO A N 1
ATOM 1465 C CA . PRO A 1 190 ? 2.986 7.231 -25.041 1.00 87.56 190 PRO A CA 1
ATOM 1466 C C . PRO A 1 190 ? 3.222 6.033 -25.966 1.00 87.56 190 PRO A C 1
ATOM 1468 O O . PRO A 1 190 ? 4.345 5.793 -26.420 1.00 87.56 190 PRO A O 1
ATOM 1471 N N . TRP A 1 191 ? 2.165 5.290 -26.264 1.00 83.88 191 TRP A N 1
ATOM 1472 C CA . TRP A 1 191 ? 2.207 4.118 -27.125 1.00 83.88 191 TRP A CA 1
ATOM 1473 C C . TRP A 1 191 ? 1.006 4.119 -28.073 1.00 83.88 191 TRP A C 1
ATOM 1475 O O . TRP A 1 191 ? -0.132 4.037 -27.635 1.00 83.88 191 TRP A O 1
ATOM 1485 N N . GLY A 1 192 ? 1.247 4.205 -29.382 1.00 83.56 192 GLY A N 1
ATOM 1486 C CA . GLY A 1 192 ? 0.167 4.155 -30.376 1.00 83.56 192 GLY A CA 1
ATOM 1487 C C . GLY A 1 192 ? -0.925 5.214 -30.161 1.00 83.56 192 GLY A C 1
ATOM 1488 O O . GLY A 1 192 ? -0.615 6.373 -29.888 1.00 83.56 192 GLY A O 1
ATOM 1489 N N . ASP A 1 193 ? -2.188 4.795 -30.296 1.00 84.69 193 ASP A N 1
ATOM 1490 C CA . ASP A 1 193 ? -3.417 5.610 -30.300 1.00 84.69 193 ASP A CA 1
ATOM 1491 C C . ASP A 1 193 ? -3.793 6.193 -28.917 1.00 84.69 193 ASP A C 1
ATOM 1493 O O . ASP A 1 193 ? -4.945 6.158 -28.493 1.00 84.69 193 ASP A O 1
ATOM 1497 N N . GLY A 1 194 ? -2.818 6.752 -28.200 1.00 84.50 194 GLY A N 1
ATOM 1498 C CA . GLY A 1 194 ? -3.020 7.354 -26.881 1.00 84.50 194 GLY A CA 1
ATOM 1499 C C . GLY A 1 194 ? -2.879 6.387 -25.705 1.00 84.50 194 GLY A C 1
ATOM 1500 O O . GLY A 1 194 ? -3.168 6.783 -24.577 1.00 84.50 194 GLY A O 1
ATOM 1501 N N . ASP A 1 195 ? -2.411 5.155 -25.927 1.00 91.81 195 ASP A N 1
ATOM 1502 C CA . ASP A 1 195 ? -2.090 4.247 -24.827 1.00 91.81 195 ASP A CA 1
ATOM 1503 C C . ASP A 1 195 ? -0.862 4.746 -24.058 1.00 91.81 195 ASP A C 1
ATOM 1505 O O . ASP A 1 195 ? -0.024 5.507 -24.556 1.00 91.81 195 ASP A O 1
ATOM 1509 N N . LEU A 1 196 ? -0.713 4.252 -22.833 1.00 93.25 196 LEU A N 1
ATOM 1510 C CA . LEU A 1 196 ? 0.443 4.524 -21.992 1.00 93.25 196 LEU A CA 1
ATOM 1511 C C . LEU A 1 196 ? 1.246 3.245 -21.776 1.00 93.25 196 LEU A C 1
ATOM 1513 O O . LEU A 1 196 ? 0.751 2.276 -21.199 1.00 93.25 196 LEU A O 1
ATOM 1517 N N . ARG A 1 197 ? 2.515 3.239 -22.181 1.00 94.00 197 ARG A N 1
ATOM 1518 C CA . ARG A 1 197 ? 3.456 2.173 -21.844 1.00 94.00 197 ARG A CA 1
ATOM 1519 C C . ARG A 1 197 ? 4.253 2.549 -20.602 1.00 94.00 197 ARG A C 1
ATOM 1521 O O . ARG A 1 197 ? 4.974 3.542 -20.589 1.00 94.00 197 ARG A O 1
ATOM 1528 N N . LEU A 1 198 ? 4.168 1.696 -19.589 1.00 93.81 198 LEU A N 1
ATOM 1529 C CA . LEU A 1 198 ? 4.993 1.746 -18.390 1.00 93.81 198 LEU A CA 1
ATOM 1530 C C . LEU A 1 198 ? 5.967 0.571 -18.355 1.00 93.81 198 LEU A C 1
ATOM 1532 O O . LEU A 1 198 ? 5.594 -0.565 -18.663 1.00 93.81 198 LEU A O 1
ATOM 1536 N N . SER A 1 199 ? 7.185 0.821 -17.895 1.00 94.69 199 SER A N 1
ATOM 1537 C CA . SER A 1 199 ? 8.121 -0.224 -17.485 1.00 94.69 199 SER A CA 1
ATOM 1538 C C . SER A 1 199 ? 8.869 0.180 -16.227 1.00 94.69 199 SER A C 1
ATOM 1540 O O . SER A 1 199 ? 9.008 1.365 -15.927 1.00 94.69 199 SER A O 1
ATOM 1542 N N . GLY A 1 200 ? 9.370 -0.810 -15.505 1.00 94.69 200 GLY A N 1
ATOM 1543 C CA . GLY A 1 200 ? 10.148 -0.594 -14.299 1.00 94.69 200 GLY A CA 1
ATOM 1544 C C . GLY A 1 200 ? 10.503 -1.903 -13.625 1.00 94.69 200 GLY A C 1
ATOM 1545 O O . GLY A 1 200 ? 10.417 -2.975 -14.231 1.00 94.69 200 GLY A O 1
ATOM 1546 N N . TRP A 1 201 ? 10.881 -1.808 -12.359 1.00 95.44 201 TRP A N 1
ATOM 1547 C CA . TRP A 1 201 ? 11.077 -2.961 -11.499 1.00 95.44 201 TRP A CA 1
ATOM 1548 C C . TRP A 1 201 ? 10.591 -2.686 -10.077 1.00 95.44 201 TRP A C 1
ATOM 1550 O O . TRP A 1 201 ? 10.547 -1.535 -9.643 1.00 95.44 201 TRP A O 1
ATOM 1560 N N . ALA A 1 202 ? 10.223 -3.748 -9.368 1.00 93.56 202 ALA A N 1
ATOM 1561 C CA . ALA A 1 202 ? 9.803 -3.708 -7.977 1.00 93.56 202 ALA A CA 1
ATOM 1562 C C . ALA A 1 202 ? 10.197 -5.003 -7.255 1.00 93.56 202 ALA A C 1
ATOM 1564 O O . ALA A 1 202 ? 9.829 -6.098 -7.682 1.00 93.56 202 ALA A O 1
ATOM 1565 N N . GLY A 1 203 ? 10.929 -4.864 -6.158 1.00 90.69 203 GLY A N 1
ATOM 1566 C CA . GLY A 1 203 ? 11.295 -5.930 -5.241 1.00 90.69 203 GLY A CA 1
ATOM 1567 C C . GLY A 1 203 ? 12.200 -5.426 -4.116 1.00 90.69 203 GLY A C 1
ATOM 1568 O O . GLY A 1 203 ? 12.881 -4.407 -4.236 1.00 90.69 203 GLY A O 1
ATOM 1569 N N . ASP A 1 204 ? 12.208 -6.140 -2.997 1.00 85.50 204 ASP A N 1
ATOM 1570 C CA . ASP A 1 204 ? 13.044 -5.795 -1.854 1.00 85.50 204 ASP A CA 1
ATOM 1571 C C . ASP A 1 204 ? 14.520 -6.134 -2.151 1.00 85.50 204 ASP A C 1
ATOM 1573 O O . ASP A 1 204 ? 14.860 -7.313 -2.297 1.00 85.50 204 ASP A O 1
ATOM 1577 N N . PRO A 1 205 ? 15.426 -5.137 -2.199 1.00 83.00 205 PRO A N 1
ATOM 1578 C CA . PRO A 1 205 ? 16.839 -5.362 -2.494 1.00 83.00 205 PRO A CA 1
ATOM 1579 C C . PRO A 1 205 ? 17.543 -6.246 -1.461 1.00 83.00 205 PRO A C 1
ATOM 1581 O O . PRO A 1 205 ? 18.544 -6.879 -1.789 1.00 83.00 205 PRO A O 1
ATOM 1584 N N . LYS A 1 206 ? 17.043 -6.314 -0.221 1.00 81.88 206 LYS A N 1
ATOM 1585 C CA . LYS A 1 206 ? 17.663 -7.101 0.853 1.00 81.88 206 LYS A CA 1
ATOM 1586 C C . LYS A 1 206 ? 17.234 -8.559 0.819 1.00 81.88 206 LYS A C 1
ATOM 1588 O O . LYS A 1 206 ? 18.063 -9.438 1.019 1.00 81.88 206 LYS A O 1
ATOM 1593 N N . THR A 1 207 ? 15.944 -8.803 0.616 1.00 82.00 207 THR A N 1
ATOM 1594 C CA . THR A 1 207 ? 15.352 -10.142 0.760 1.00 82.00 207 THR A CA 1
ATOM 1595 C C . THR A 1 207 ? 15.084 -10.832 -0.573 1.00 82.00 207 THR A C 1
ATOM 1597 O O . THR A 1 207 ? 14.822 -12.031 -0.583 1.00 82.00 207 THR A O 1
ATOM 1600 N N . GLY A 1 208 ? 15.113 -10.095 -1.687 1.00 87.31 208 GLY A N 1
ATOM 1601 C CA . GLY A 1 208 ? 14.684 -10.595 -2.993 1.00 87.31 208 GLY A CA 1
ATOM 1602 C C . GLY A 1 208 ? 13.163 -10.743 -3.117 1.00 87.31 208 GLY A C 1
ATOM 1603 O O . GLY A 1 208 ? 12.676 -11.249 -4.126 1.00 87.31 208 GLY A O 1
ATOM 1604 N N . ALA A 1 209 ? 12.392 -10.329 -2.103 1.00 86.50 209 ALA A N 1
ATOM 1605 C CA . ALA A 1 209 ? 10.945 -10.477 -2.113 1.00 86.50 209 ALA A CA 1
ATOM 1606 C C . ALA A 1 209 ? 10.323 -9.654 -3.247 1.00 86.50 209 ALA A C 1
ATOM 1608 O O . ALA A 1 209 ? 10.607 -8.466 -3.399 1.00 86.50 209 ALA A O 1
ATOM 1609 N N . LEU A 1 210 ? 9.444 -10.286 -4.022 1.00 90.44 210 LEU A N 1
ATOM 1610 C CA . LEU A 1 210 ? 8.674 -9.626 -5.070 1.00 90.44 210 LEU A CA 1
ATOM 1611 C C . LEU A 1 210 ? 7.307 -9.202 -4.523 1.00 90.44 210 LEU A C 1
ATOM 1613 O O . LEU A 1 210 ? 6.737 -9.913 -3.689 1.00 90.44 210 LEU A O 1
ATOM 1617 N N . PRO A 1 211 ? 6.747 -8.082 -4.998 1.00 87.38 211 PRO A N 1
ATOM 1618 C CA . PRO A 1 211 ? 5.381 -7.730 -4.661 1.00 87.38 211 PRO A CA 1
ATOM 1619 C C . PRO A 1 211 ? 4.400 -8.709 -5.317 1.00 87.38 211 PRO A C 1
ATOM 1621 O O . PRO A 1 211 ? 4.618 -9.187 -6.432 1.00 87.38 211 PRO A O 1
ATOM 1624 N N . GLU A 1 212 ? 3.282 -8.979 -4.646 1.00 84.44 212 GLU A N 1
ATOM 1625 C CA . GLU A 1 212 ? 2.184 -9.772 -5.214 1.00 84.44 212 GLU A CA 1
ATOM 1626 C C . GLU A 1 212 ? 1.489 -9.024 -6.347 1.00 84.44 212 GLU A C 1
ATOM 1628 O O . GLU A 1 212 ? 0.940 -9.626 -7.274 1.00 84.44 212 GLU A O 1
ATOM 1633 N N . ARG A 1 213 ? 1.471 -7.692 -6.246 1.00 84.25 213 ARG A N 1
ATOM 1634 C CA . ARG A 1 213 ? 0.740 -6.828 -7.162 1.00 84.25 213 ARG A CA 1
ATOM 1635 C C . ARG A 1 213 ? 1.369 -5.449 -7.223 1.00 84.25 213 ARG A C 1
ATOM 1637 O O . ARG A 1 213 ? 1.799 -4.909 -6.208 1.00 84.25 213 ARG A O 1
ATOM 1644 N N . LEU A 1 214 ? 1.344 -4.855 -8.409 1.00 89.12 214 LEU A N 1
ATOM 1645 C CA . LEU A 1 214 ? 1.559 -3.424 -8.578 1.00 89.12 214 LEU A CA 1
ATOM 1646 C C . LEU A 1 214 ? 0.248 -2.757 -8.964 1.00 89.12 214 LEU A C 1
ATOM 1648 O O . LEU A 1 214 ? -0.542 -3.315 -9.733 1.00 89.12 214 LEU A O 1
ATOM 1652 N N . VAL A 1 215 ? 0.051 -1.541 -8.478 1.00 84.94 215 VAL A N 1
ATOM 1653 C CA . VAL A 1 215 ? -1.090 -0.702 -8.829 1.00 84.94 215 VAL A CA 1
ATOM 1654 C C . VAL A 1 215 ? -0.556 0.606 -9.394 1.00 84.94 215 VAL A C 1
ATOM 1656 O O . VAL A 1 215 ? 0.217 1.299 -8.737 1.00 84.94 215 VAL A O 1
ATOM 1659 N N . LEU A 1 216 ? -0.941 0.918 -10.629 1.00 87.50 216 LEU A N 1
ATOM 1660 C CA . LEU A 1 216 ? -0.690 2.212 -11.248 1.00 87.50 216 LEU A CA 1
ATOM 1661 C C . LEU A 1 216 ? -1.837 3.153 -10.901 1.00 87.50 216 LEU A C 1
ATOM 1663 O O . LEU A 1 216 ? -3.005 2.845 -11.156 1.00 87.50 216 LEU A O 1
ATOM 1667 N N . PHE A 1 217 ? -1.472 4.318 -10.393 1.00 82.50 217 PHE A N 1
ATOM 1668 C CA . PHE A 1 217 ? -2.363 5.414 -10.083 1.00 82.50 217 PHE A CA 1
ATOM 1669 C C . PHE A 1 217 ? -2.127 6.590 -11.028 1.00 82.50 217 PHE A C 1
ATOM 1671 O O . PHE A 1 217 ? -1.005 6.831 -11.471 1.00 82.50 217 PHE A O 1
ATOM 1678 N N . SER A 1 218 ? -3.196 7.334 -11.305 1.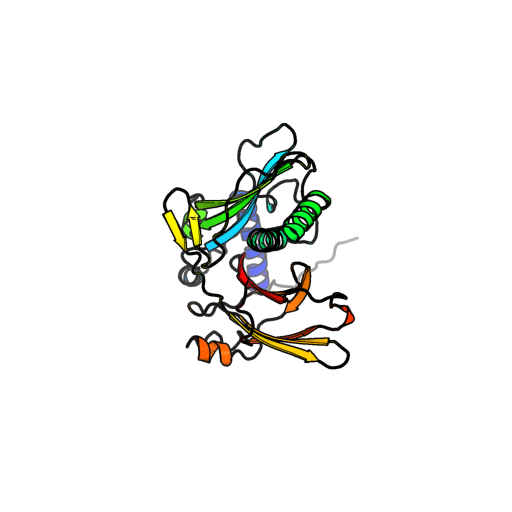00 82.31 218 SER A N 1
ATOM 1679 C CA . SER A 1 218 ? -3.130 8.699 -11.824 1.00 82.31 218 SER A CA 1
ATOM 1680 C C . SER A 1 218 ? -3.822 9.607 -10.811 1.00 82.31 218 SER A C 1
ATOM 1682 O O . SER A 1 218 ? -5.025 9.470 -10.566 1.00 82.31 218 SER A O 1
ATOM 1684 N N . GLY A 1 219 ? -3.036 10.447 -10.136 1.00 77.25 219 GLY A N 1
ATOM 1685 C CA . GLY A 1 219 ? -3.411 10.987 -8.832 1.00 77.25 219 GLY A CA 1
ATOM 1686 C C . GLY A 1 219 ? -3.595 9.837 -7.840 1.00 77.25 219 GLY A C 1
ATOM 1687 O O . GLY A 1 219 ? -2.676 9.068 -7.584 1.00 77.25 219 GLY A O 1
ATOM 1688 N N . THR A 1 220 ? -4.808 9.665 -7.337 1.00 62.94 220 THR A N 1
ATOM 1689 C CA . THR A 1 220 ? -5.211 8.594 -6.403 1.00 62.94 220 THR A CA 1
ATOM 1690 C C . THR A 1 220 ? -6.161 7.577 -7.018 1.00 62.94 220 THR A C 1
ATOM 1692 O O . THR A 1 220 ? -6.552 6.612 -6.357 1.00 62.94 220 THR A O 1
ATOM 1695 N N . ARG A 1 221 ? -6.549 7.759 -8.286 1.00 73.12 221 ARG A N 1
ATOM 1696 C CA . ARG A 1 221 ? -7.390 6.791 -8.984 1.00 73.12 221 ARG A CA 1
ATOM 1697 C C . ARG A 1 221 ? -6.519 5.621 -9.440 1.00 73.12 221 ARG A C 1
ATOM 1699 O O . ARG A 1 221 ? -5.613 5.852 -10.245 1.00 73.12 221 ARG A O 1
ATOM 1706 N N . PRO A 1 222 ? -6.794 4.378 -9.010 1.00 78.31 222 PRO A N 1
ATOM 1707 C CA . PRO A 1 222 ? -6.147 3.219 -9.602 1.00 78.31 222 PRO A CA 1
ATOM 1708 C C . PRO A 1 222 ? -6.637 3.075 -11.047 1.00 78.31 222 PRO A C 1
ATOM 1710 O O . PRO A 1 222 ? -7.843 3.043 -11.305 1.00 78.31 222 PRO A O 1
ATOM 1713 N N . ILE A 1 223 ? -5.703 3.028 -11.994 1.00 86.19 223 ILE A N 1
ATOM 1714 C CA . ILE A 1 223 ? -5.997 2.951 -13.435 1.00 86.19 223 ILE A CA 1
ATOM 1715 C C . ILE A 1 223 ? -5.535 1.634 -14.061 1.00 86.19 223 ILE A C 1
ATOM 1717 O O . ILE A 1 223 ? -6.067 1.230 -15.092 1.00 86.19 223 ILE A O 1
ATOM 1721 N N . ALA A 1 224 ? -4.586 0.924 -13.442 1.00 86.69 224 ALA A N 1
ATOM 1722 C CA . ALA A 1 224 ? -4.191 -0.405 -13.894 1.00 86.69 224 ALA A CA 1
ATOM 1723 C C . ALA A 1 224 ? -3.545 -1.240 -12.785 1.00 86.69 224 ALA A C 1
ATOM 1725 O O . ALA A 1 224 ? -2.849 -0.720 -11.916 1.00 86.69 224 ALA A O 1
ATOM 1726 N N . TYR A 1 225 ? -3.699 -2.558 -12.891 1.00 86.69 225 TYR A N 1
ATOM 1727 C CA . TYR A 1 225 ? -2.897 -3.525 -12.148 1.00 86.69 225 TYR A CA 1
ATOM 1728 C C . TYR A 1 225 ? -1.764 -4.033 -13.038 1.00 86.69 225 TYR A C 1
ATOM 1730 O O . TYR A 1 225 ? -1.994 -4.403 -14.195 1.00 86.69 225 TYR A O 1
ATOM 1738 N N . LEU A 1 226 ? -0.541 -4.045 -12.510 1.00 89.00 226 LEU A N 1
ATOM 1739 C CA . LEU A 1 226 ? 0.643 -4.515 -13.225 1.00 89.00 226 LEU A CA 1
ATOM 1740 C C . LEU A 1 226 ? 1.115 -5.828 -12.599 1.00 89.00 226 LEU A C 1
ATOM 1742 O O . LEU A 1 226 ? 1.156 -5.979 -11.377 1.00 89.00 226 LEU A O 1
ATOM 1746 N N . GLY A 1 227 ? 1.465 -6.781 -13.460 1.00 84.50 227 GLY A N 1
ATOM 1747 C CA . GLY A 1 227 ? 2.129 -8.008 -13.043 1.00 84.50 227 GLY A CA 1
ATOM 1748 C C . GLY A 1 227 ? 3.629 -7.778 -12.900 1.00 84.50 227 GLY A C 1
ATOM 1749 O O . GLY A 1 227 ? 4.235 -7.116 -13.745 1.00 84.50 227 GLY A O 1
ATOM 1750 N N . VAL A 1 228 ? 4.214 -8.362 -11.859 1.00 86.38 228 VAL A N 1
ATOM 1751 C CA . VAL A 1 228 ? 5.666 -8.524 -11.719 1.00 86.38 228 VAL A CA 1
ATOM 1752 C C . VAL A 1 228 ? 6.046 -9.914 -12.214 1.00 86.38 228 VAL A C 1
ATOM 1754 O O . VAL A 1 228 ? 5.225 -10.833 -12.201 1.00 86.38 228 VAL A O 1
ATOM 1757 N N . GLY A 1 229 ? 7.265 -10.071 -12.714 1.00 85.31 229 GLY A N 1
ATOM 1758 C CA . GLY A 1 229 ? 7.743 -11.343 -13.253 1.00 85.31 229 GLY A CA 1
ATOM 1759 C C . GLY A 1 229 ? 8.420 -11.230 -14.612 1.00 85.31 229 GLY A C 1
ATOM 1760 O O . GLY A 1 229 ? 8.825 -12.261 -15.153 1.00 85.31 229 GLY A O 1
ATOM 1761 N N . ALA A 1 230 ? 8.518 -10.019 -15.172 1.00 90.75 230 ALA A N 1
ATOM 1762 C CA . ALA A 1 230 ? 9.326 -9.754 -16.355 1.00 90.75 230 ALA A CA 1
ATOM 1763 C C . ALA A 1 230 ? 10.814 -9.669 -15.980 1.00 90.75 230 ALA A C 1
ATOM 1765 O O . ALA A 1 230 ? 11.179 -9.656 -14.805 1.00 90.75 230 ALA A O 1
ATOM 1766 N N . ASN A 1 231 ? 11.674 -9.601 -16.998 1.00 91.19 231 ASN A N 1
ATOM 1767 C CA . ASN A 1 231 ? 13.115 -9.491 -16.801 1.00 91.19 231 ASN A CA 1
ATOM 1768 C C . ASN A 1 231 ? 13.458 -8.248 -15.956 1.00 91.19 231 ASN A C 1
ATOM 1770 O O . ASN A 1 231 ? 13.196 -7.116 -16.362 1.00 91.19 231 ASN A O 1
ATOM 1774 N N . GLY A 1 232 ? 14.034 -8.491 -14.782 1.00 88.25 232 GLY A N 1
ATOM 1775 C CA . GLY A 1 232 ? 14.472 -7.513 -13.797 1.00 88.25 232 GLY A CA 1
ATOM 1776 C C . GLY A 1 232 ? 15.980 -7.276 -13.809 1.00 88.25 232 GLY A C 1
ATOM 1777 O O . GLY A 1 232 ? 16.524 -6.918 -12.775 1.00 88.25 232 GLY A O 1
ATOM 1778 N N . ALA A 1 233 ? 16.678 -7.453 -14.937 1.00 90.56 233 ALA A N 1
ATOM 1779 C CA . ALA A 1 233 ? 18.123 -7.204 -15.032 1.00 90.56 233 ALA A CA 1
ATOM 1780 C C . ALA A 1 233 ? 18.534 -5.830 -14.469 1.00 90.56 233 ALA A C 1
ATOM 1782 O O . ALA A 1 233 ? 19.529 -5.737 -13.760 1.00 90.56 233 ALA A O 1
ATOM 1783 N N . VAL A 1 234 ? 17.718 -4.793 -14.698 1.00 87.19 234 VAL A N 1
ATOM 1784 C CA . VAL A 1 234 ? 17.921 -3.451 -14.119 1.00 87.19 234 VAL A CA 1
ATOM 1785 C C . VAL A 1 234 ? 17.859 -3.472 -12.587 1.00 87.19 234 VAL A C 1
ATOM 1787 O O . VAL A 1 234 ? 18.627 -2.775 -11.936 1.00 87.19 234 VAL A O 1
ATOM 1790 N N . ALA A 1 235 ? 16.976 -4.281 -11.993 1.00 88.44 235 ALA A N 1
ATOM 1791 C CA . ALA A 1 235 ? 16.901 -4.455 -10.544 1.00 88.44 235 ALA A CA 1
ATOM 1792 C C . ALA A 1 235 ? 18.149 -5.158 -10.000 1.00 88.44 235 ALA A C 1
ATOM 1794 O O . ALA A 1 235 ? 18.714 -4.720 -9.000 1.00 88.44 235 ALA A O 1
ATOM 1795 N N . VAL A 1 236 ? 18.607 -6.219 -10.672 1.00 90.31 236 VAL A N 1
ATOM 1796 C CA . VAL A 1 236 ? 19.831 -6.942 -10.289 1.00 90.31 236 VAL A CA 1
ATOM 1797 C C . VAL A 1 236 ? 21.044 -6.016 -10.370 1.00 90.31 236 VAL 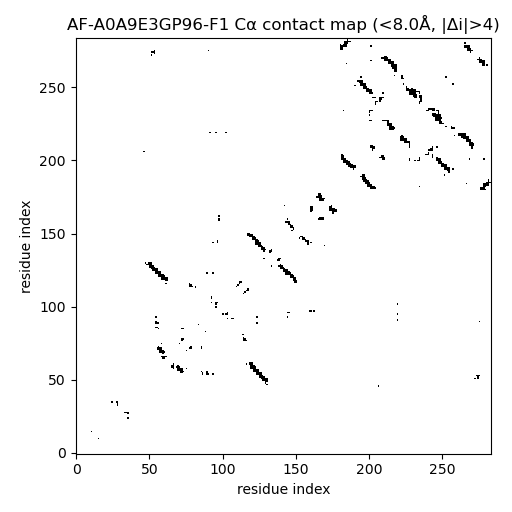A C 1
ATOM 1799 O O . VAL A 1 236 ? 21.839 -5.972 -9.438 1.00 90.31 236 VAL A O 1
ATOM 1802 N N . GLU A 1 237 ? 21.163 -5.227 -11.439 1.00 88.19 237 GLU A N 1
ATOM 1803 C CA . GLU A 1 237 ? 22.235 -4.241 -11.608 1.00 88.19 237 GLU A CA 1
ATOM 1804 C C . GLU A 1 237 ? 22.182 -3.144 -10.535 1.00 88.19 237 GLU A C 1
ATOM 1806 O O . GLU A 1 237 ? 23.203 -2.825 -9.929 1.00 88.19 237 GLU A O 1
ATOM 1811 N N . ALA A 1 238 ? 20.993 -2.603 -10.251 1.00 84.12 238 ALA A N 1
ATOM 1812 C CA . ALA A 1 238 ? 20.822 -1.514 -9.291 1.00 84.12 238 ALA A CA 1
ATOM 1813 C C . ALA A 1 238 ? 21.055 -1.939 -7.832 1.00 84.12 238 ALA A C 1
ATOM 1815 O O . ALA A 1 238 ? 21.413 -1.107 -6.999 1.00 84.12 238 ALA A O 1
ATOM 1816 N N . THR A 1 239 ? 20.819 -3.210 -7.501 1.00 84.94 239 THR A N 1
ATOM 1817 C CA . THR A 1 239 ? 20.797 -3.692 -6.108 1.00 84.94 239 THR A CA 1
ATOM 1818 C C . THR A 1 239 ? 21.903 -4.691 -5.782 1.00 84.94 239 THR A C 1
ATOM 1820 O O . THR A 1 239 ? 22.207 -4.903 -4.610 1.00 84.94 239 THR A O 1
ATOM 1823 N N . GLY A 1 240 ? 22.493 -5.328 -6.795 1.00 89.94 240 GLY A N 1
ATOM 1824 C CA . GLY A 1 240 ? 23.402 -6.463 -6.639 1.00 89.94 240 GLY A CA 1
ATOM 1825 C C . GLY A 1 240 ? 22.719 -7.769 -6.214 1.00 89.94 240 GLY A C 1
ATOM 1826 O O . GLY A 1 240 ? 23.420 -8.748 -5.962 1.00 89.94 240 GLY A O 1
ATOM 1827 N N . ASN A 1 241 ? 21.384 -7.811 -6.120 1.00 88.81 241 ASN A N 1
ATOM 1828 C CA . ASN A 1 241 ? 20.646 -8.988 -5.667 1.00 88.81 241 ASN A CA 1
ATOM 1829 C C . ASN A 1 241 ? 20.118 -9.816 -6.862 1.00 88.81 241 ASN A C 1
ATOM 1831 O O . ASN A 1 241 ? 19.210 -9.353 -7.558 1.00 88.81 241 ASN A O 1
ATOM 1835 N N . PRO A 1 242 ? 20.638 -11.037 -7.106 1.00 92.69 242 PRO A N 1
ATOM 1836 C CA . PRO A 1 242 ? 20.217 -11.874 -8.232 1.00 92.69 242 PRO A CA 1
ATOM 1837 C C . PRO A 1 242 ? 18.782 -12.401 -8.107 1.00 92.69 242 PRO A C 1
ATOM 1839 O O . PRO A 1 242 ? 18.157 -12.682 -9.128 1.00 92.69 242 PRO A O 1
ATOM 1842 N N . ASP A 1 243 ? 18.217 -12.471 -6.897 1.00 91.44 243 ASP A N 1
ATOM 1843 C CA . ASP A 1 243 ? 16.835 -12.930 -6.687 1.00 91.44 243 ASP A CA 1
ATOM 1844 C C . ASP A 1 243 ? 15.805 -11.969 -7.318 1.00 91.44 243 ASP A C 1
ATOM 1846 O O . ASP A 1 243 ? 14.650 -12.331 -7.548 1.00 91.44 243 ASP A O 1
ATOM 1850 N N . LEU A 1 244 ? 16.233 -10.752 -7.675 1.00 92.75 244 LEU A N 1
ATOM 1851 C CA . LEU A 1 244 ? 15.426 -9.759 -8.380 1.00 92.75 244 LEU A CA 1
ATOM 1852 C C . LEU A 1 244 ? 15.439 -9.912 -9.911 1.00 92.75 244 LEU A C 1
ATOM 1854 O O . LEU A 1 244 ? 14.910 -9.050 -10.614 1.00 92.75 244 LEU A O 1
ATOM 1858 N N . GLU A 1 245 ? 15.951 -11.016 -10.466 1.00 93.94 245 GLU A N 1
ATOM 1859 C CA . GLU A 1 245 ? 15.942 -11.269 -11.920 1.00 93.94 245 GLU A CA 1
ATOM 1860 C C . GLU A 1 245 ? 14.526 -11.250 -12.534 1.00 93.94 245 GLU A C 1
ATOM 1862 O O . GLU A 1 245 ? 14.363 -11.038 -13.737 1.00 93.94 245 GLU A O 1
ATOM 1867 N N . ARG A 1 246 ? 13.491 -11.448 -11.706 1.00 93.81 246 ARG A N 1
ATOM 1868 C CA . ARG A 1 246 ? 12.070 -11.414 -12.092 1.00 93.81 246 ARG A CA 1
ATOM 1869 C C . ARG A 1 246 ? 11.321 -10.191 -11.560 1.00 93.81 246 ARG A C 1
ATOM 1871 O O . ARG A 1 246 ? 10.100 -10.134 -11.665 1.00 93.81 246 ARG A O 1
ATOM 1878 N N . ALA A 1 247 ? 12.027 -9.212 -11.001 1.00 93.75 247 ALA A N 1
ATOM 1879 C CA . ALA A 1 247 ? 11.430 -8.009 -10.426 1.00 93.75 247 ALA A CA 1
ATOM 1880 C C . ALA A 1 247 ? 10.936 -7.006 -11.478 1.00 93.75 247 ALA A C 1
ATOM 1882 O O . ALA A 1 247 ? 10.357 -5.982 -11.123 1.00 93.75 247 ALA A O 1
ATOM 1883 N N . GLY A 1 248 ? 11.163 -7.261 -12.769 1.00 95.06 248 GLY A N 1
ATOM 1884 C CA . GLY A 1 248 ? 10.744 -6.368 -13.840 1.00 95.06 248 GLY A CA 1
ATOM 1885 C C . GLY A 1 248 ? 9.232 -6.377 -14.064 1.00 95.06 248 GLY A C 1
ATOM 1886 O O . GLY A 1 248 ? 8.546 -7.386 -13.860 1.00 95.06 248 GLY A O 1
ATOM 1887 N N . PHE A 1 249 ? 8.721 -5.264 -14.582 1.00 94.94 249 PHE A N 1
ATOM 1888 C CA . PHE A 1 249 ? 7.375 -5.168 -15.134 1.00 94.94 249 PHE A CA 1
ATOM 1889 C C . PHE A 1 249 ? 7.360 -4.345 -16.425 1.00 94.94 249 PHE A C 1
ATOM 1891 O O . PHE A 1 249 ? 8.175 -3.450 -16.655 1.00 94.94 249 PHE A O 1
ATOM 1898 N N . THR A 1 250 ? 6.406 -4.652 -17.299 1.00 94.12 250 THR A N 1
ATOM 1899 C CA . THR A 1 250 ? 6.064 -3.830 -18.463 1.00 94.12 250 THR A CA 1
ATOM 1900 C C . THR A 1 250 ? 4.575 -3.968 -18.726 1.00 94.12 250 THR A C 1
ATOM 1902 O O . THR A 1 250 ? 4.043 -5.080 -18.745 1.00 94.12 250 THR A O 1
ATOM 1905 N N . ARG A 1 251 ? 3.893 -2.845 -18.933 1.00 93.62 251 ARG A N 1
ATOM 1906 C CA . ARG A 1 251 ? 2.456 -2.813 -19.192 1.00 93.62 251 ARG A CA 1
ATOM 1907 C C . ARG A 1 251 ? 2.127 -1.728 -20.202 1.00 93.62 251 ARG A C 1
ATOM 1909 O O . ARG A 1 251 ? 2.661 -0.631 -20.119 1.00 93.62 251 ARG A O 1
ATOM 1916 N N . VAL A 1 252 ? 1.214 -2.042 -21.113 1.00 93.69 252 VAL A N 1
ATOM 1917 C CA . VAL A 1 252 ? 0.496 -1.045 -21.908 1.00 93.69 252 VAL A CA 1
ATOM 1918 C C . VAL A 1 252 ? -0.881 -0.877 -21.276 1.00 93.69 252 VAL A C 1
ATOM 1920 O O . VAL A 1 252 ? -1.569 -1.868 -21.012 1.00 93.69 252 VAL A O 1
ATOM 1923 N N . VAL A 1 253 ? -1.231 0.359 -20.949 1.00 92.06 253 VAL A N 1
ATOM 1924 C CA . VAL A 1 253 ? -2.531 0.759 -20.418 1.00 92.06 253 VAL A CA 1
ATOM 1925 C C . VAL A 1 253 ? -3.307 1.384 -21.574 1.00 92.06 253 VAL A C 1
ATOM 1927 O O . VAL A 1 253 ? -2.885 2.441 -22.045 1.00 92.06 253 VAL A O 1
ATOM 1930 N N . PRO A 1 254 ? -4.388 0.733 -22.042 1.00 91.38 254 PRO A N 1
ATOM 1931 C CA . PRO A 1 254 ? -5.200 1.249 -23.135 1.00 91.38 254 PRO A CA 1
ATOM 1932 C C . PRO A 1 254 ? -5.752 2.641 -22.841 1.00 91.38 254 PRO A C 1
ATOM 1934 O O . PRO A 1 254 ? -6.130 2.915 -21.695 1.00 91.38 254 PRO A O 1
ATOM 1937 N N . ALA A 1 255 ? -5.847 3.484 -23.868 1.00 90.94 255 ALA A N 1
ATOM 1938 C CA . ALA A 1 255 ? -6.385 4.836 -23.766 1.00 90.94 255 ALA A CA 1
ATOM 1939 C C . ALA A 1 255 ? -7.778 4.872 -23.109 1.00 90.94 255 ALA A C 1
ATOM 1941 O O . ALA A 1 255 ? -8.045 5.762 -22.305 1.00 90.94 255 ALA A O 1
ATOM 1942 N N . GLU A 1 256 ? -8.647 3.879 -23.357 1.00 89.50 256 GLU A N 1
ATOM 1943 C CA . GLU A 1 256 ? -9.983 3.824 -22.742 1.00 89.50 256 GLU A CA 1
ATOM 1944 C C . GLU A 1 256 ? -9.979 3.632 -21.214 1.00 89.50 256 GLU A C 1
ATOM 1946 O O . GLU A 1 256 ? -10.987 3.894 -20.554 1.00 89.50 256 GLU A O 1
ATOM 1951 N N . HIS A 1 257 ? -8.865 3.175 -20.637 1.00 84.81 257 HIS A N 1
ATOM 1952 C CA . HIS A 1 257 ? -8.697 3.030 -19.189 1.00 84.81 257 HIS A CA 1
ATOM 1953 C C . HIS A 1 257 ? -8.041 4.253 -18.543 1.00 84.81 257 HIS A C 1
ATOM 1955 O O . HIS A 1 257 ? -8.034 4.368 -17.313 1.00 84.81 257 HIS A O 1
ATOM 1961 N N . LEU A 1 258 ? -7.499 5.167 -19.350 1.00 88.00 258 LEU A N 1
ATOM 1962 C CA . LEU A 1 258 ? -6.905 6.399 -18.861 1.00 88.00 258 LEU A CA 1
ATOM 1963 C C . LEU A 1 258 ? -8.004 7.433 -18.566 1.00 88.00 258 LEU A C 1
ATOM 1965 O O . LEU A 1 258 ? -9.016 7.509 -19.267 1.00 88.00 258 LEU A O 1
ATOM 1969 N N . PRO A 1 259 ? -7.850 8.242 -17.508 1.00 80.06 259 PRO A N 1
ATOM 1970 C CA . PRO A 1 259 ? -8.708 9.400 -17.307 1.00 80.06 259 PRO A CA 1
ATOM 1971 C C . PRO A 1 259 ? -8.519 10.409 -18.450 1.00 80.06 259 PRO A C 1
ATOM 1973 O O . PRO A 1 259 ? -7.453 10.478 -19.057 1.00 80.06 259 PRO A O 1
ATOM 1976 N N . ALA A 1 260 ? -9.548 11.227 -18.703 1.00 83.31 260 ALA A N 1
ATOM 1977 C CA . ALA A 1 260 ? -9.495 12.283 -19.720 1.00 83.31 260 ALA A CA 1
ATOM 1978 C C . ALA A 1 260 ? -8.340 13.275 -19.486 1.00 83.31 260 ALA A C 1
ATOM 1980 O O . ALA A 1 260 ? -7.777 13.807 -20.438 1.00 83.31 260 ALA A O 1
ATOM 1981 N N . GLU A 1 261 ? -7.974 13.482 -18.220 1.00 83.12 261 GLU A N 1
ATOM 1982 C CA . GLU A 1 261 ? -6.795 14.233 -17.799 1.00 83.12 261 GLU A CA 1
ATOM 1983 C C . GLU A 1 261 ? -5.942 13.339 -16.895 1.00 83.12 261 GLU A C 1
ATOM 1985 O O . GLU A 1 261 ? -6.427 12.825 -15.882 1.00 83.12 261 GLU A O 1
ATOM 1990 N N . LEU A 1 262 ? -4.676 13.133 -17.264 1.00 80.94 262 LEU A N 1
ATOM 1991 C CA . LEU A 1 262 ? -3.725 12.388 -16.442 1.00 80.94 262 LEU A CA 1
ATOM 1992 C C . LEU A 1 262 ? -3.187 13.294 -15.332 1.00 80.94 262 LEU A C 1
ATOM 1994 O O . LEU A 1 262 ? -2.521 14.292 -15.601 1.00 80.94 262 LEU A O 1
ATOM 1998 N N . GLY A 1 263 ? -3.446 12.915 -14.083 1.00 76.62 263 GLY A N 1
ATOM 1999 C CA . GLY A 1 263 ? -2.716 13.431 -12.927 1.00 76.62 263 GLY A CA 1
ATOM 2000 C C . GLY A 1 263 ? -1.329 12.795 -12.794 1.00 76.62 263 GLY A C 1
ATOM 2001 O O . GLY A 1 263 ? -0.942 11.943 -13.601 1.00 76.62 263 GLY A O 1
ATOM 2002 N N . THR A 1 264 ? -0.604 13.166 -11.736 1.00 80.06 264 THR A N 1
ATOM 2003 C CA . THR A 1 264 ? 0.699 12.579 -11.383 1.00 80.06 264 THR A CA 1
ATOM 2004 C C . THR A 1 264 ? 0.608 11.059 -11.338 1.00 80.06 264 THR A C 1
ATOM 2006 O O . THR A 1 264 ? -0.273 10.504 -10.683 1.00 80.06 264 THR A O 1
ATOM 2009 N N . LEU A 1 265 ? 1.500 10.382 -12.056 1.00 84.19 265 LEU A N 1
ATOM 2010 C CA . LEU A 1 265 ? 1.527 8.927 -12.079 1.00 84.19 265 LEU A CA 1
ATOM 2011 C C . LEU A 1 265 ? 2.349 8.401 -10.909 1.00 84.19 265 LEU A C 1
ATOM 2013 O O . LEU A 1 265 ? 3.491 8.814 -10.724 1.00 84.19 265 LEU A O 1
ATOM 2017 N N . ALA A 1 266 ? 1.781 7.447 -10.180 1.00 84.00 266 ALA A N 1
ATOM 2018 C CA . ALA A 1 266 ? 2.452 6.740 -9.099 1.00 84.00 266 ALA A CA 1
ATOM 2019 C C . ALA A 1 266 ? 2.264 5.234 -9.279 1.00 84.00 266 ALA A C 1
ATOM 2021 O O . ALA A 1 266 ? 1.193 4.773 -9.679 1.00 84.00 266 ALA A O 1
ATOM 2022 N N . VAL A 1 267 ? 3.298 4.450 -8.984 1.00 85.56 267 VAL A N 1
ATOM 2023 C CA . VAL A 1 267 ? 3.194 2.988 -8.958 1.00 85.56 267 VAL A CA 1
ATOM 2024 C C . VAL A 1 267 ? 3.424 2.526 -7.535 1.00 85.56 267 VAL A C 1
ATOM 2026 O O . VAL A 1 267 ? 4.472 2.798 -6.960 1.00 85.56 267 VAL A O 1
ATOM 2029 N N . VAL A 1 268 ? 2.457 1.805 -6.979 1.00 84.38 268 VAL A N 1
ATOM 2030 C CA . VAL A 1 268 ? 2.538 1.254 -5.626 1.00 84.38 268 VAL A CA 1
ATOM 2031 C C . VAL A 1 268 ? 2.685 -0.257 -5.708 1.00 84.38 268 VAL A C 1
ATOM 2033 O O . VAL A 1 268 ? 1.876 -0.941 -6.336 1.00 84.38 268 VAL A O 1
ATOM 2036 N N . ALA A 1 269 ? 3.722 -0.774 -5.062 1.00 85.62 269 ALA A N 1
ATOM 2037 C CA . ALA A 1 269 ? 3.968 -2.190 -4.875 1.00 85.62 269 ALA A CA 1
ATOM 2038 C C . ALA A 1 269 ? 3.302 -2.687 -3.592 1.00 85.62 269 ALA A C 1
ATOM 2040 O O . ALA A 1 269 ? 3.526 -2.122 -2.524 1.00 85.62 269 ALA A O 1
ATOM 2041 N N . LEU A 1 270 ? 2.503 -3.746 -3.709 1.00 79.62 270 LEU A N 1
ATOM 2042 C CA . LEU A 1 270 ? 1.847 -4.435 -2.601 1.00 79.62 270 LEU A CA 1
ATOM 2043 C C . LEU A 1 270 ? 2.528 -5.787 -2.389 1.00 79.62 270 LEU A C 1
ATOM 2045 O O . LEU A 1 270 ? 2.555 -6.620 -3.298 1.00 79.62 270 LEU A O 1
ATOM 2049 N N . TYR A 1 271 ? 3.088 -5.997 -1.205 1.00 80.56 271 TYR A N 1
ATOM 2050 C CA . TYR A 1 271 ? 3.866 -7.185 -0.869 1.00 80.56 271 TYR A CA 1
ATOM 2051 C C . TYR A 1 271 ? 3.029 -8.244 -0.136 1.00 80.56 271 TYR A C 1
ATOM 2053 O O . TYR A 1 271 ? 2.031 -7.899 0.501 1.00 80.56 271 TYR A O 1
ATOM 2061 N N . PRO A 1 272 ? 3.451 -9.528 -0.165 1.00 72.00 272 PRO A N 1
ATOM 2062 C CA . PRO A 1 272 ? 2.757 -10.610 0.548 1.00 72.00 272 PRO A CA 1
ATOM 2063 C C . PRO A 1 272 ? 2.642 -10.385 2.058 1.00 72.00 272 PRO A C 1
ATOM 2065 O O . PRO A 1 272 ? 1.792 -10.956 2.737 1.00 72.00 272 PRO A O 1
ATOM 2068 N N . ASP A 1 273 ? 3.526 -9.556 2.607 1.00 65.50 273 ASP A N 1
ATOM 2069 C CA . ASP A 1 273 ? 3.537 -9.180 4.014 1.00 65.50 273 ASP A CA 1
ATOM 2070 C C . ASP A 1 273 ? 2.498 -8.098 4.376 1.00 65.50 273 ASP A C 1
ATOM 2072 O O . ASP A 1 273 ? 2.399 -7.708 5.543 1.00 65.50 273 ASP A O 1
ATOM 2076 N N . GLY A 1 274 ? 1.710 -7.641 3.397 1.00 57.75 274 GLY A N 1
ATOM 2077 C CA . GLY A 1 274 ? 0.698 -6.599 3.543 1.00 57.75 274 GLY A CA 1
ATOM 2078 C C . GLY A 1 274 ? 1.263 -5.179 3.526 1.00 57.75 274 GLY A C 1
ATOM 2079 O O . GLY A 1 274 ? 0.498 -4.229 3.707 1.00 57.75 274 GLY A O 1
ATOM 2080 N N . THR A 1 275 ? 2.572 -5.011 3.319 1.00 67.50 275 THR A N 1
ATOM 2081 C CA . THR A 1 275 ? 3.180 -3.688 3.175 1.00 67.50 275 THR A CA 1
ATOM 2082 C C . THR A 1 275 ? 2.948 -3.126 1.775 1.00 67.50 275 THR A C 1
ATOM 2084 O O . THR A 1 275 ? 2.831 -3.855 0.786 1.00 67.50 275 THR A O 1
ATOM 2087 N N . ALA A 1 276 ? 2.873 -1.800 1.701 1.00 71.00 276 ALA A N 1
ATOM 2088 C CA . ALA A 1 276 ? 2.750 -1.058 0.458 1.00 71.00 276 ALA A CA 1
ATOM 2089 C C . ALA A 1 276 ? 3.927 -0.088 0.336 1.00 71.00 276 ALA A C 1
ATOM 2091 O O . ALA A 1 276 ? 4.263 0.603 1.300 1.00 71.00 276 ALA A O 1
ATOM 2092 N N . ARG A 1 277 ? 4.562 -0.035 -0.836 1.00 79.38 277 ARG A N 1
ATOM 2093 C CA . ARG A 1 277 ? 5.677 0.881 -1.107 1.00 79.38 277 ARG A CA 1
ATOM 2094 C C . ARG A 1 277 ? 5.506 1.529 -2.466 1.00 79.38 277 ARG A C 1
ATOM 2096 O O . ARG A 1 277 ? 5.334 0.836 -3.464 1.00 79.38 277 ARG A O 1
ATOM 2103 N N . GLU A 1 278 ? 5.574 2.850 -2.508 1.00 78.88 278 GLU A N 1
ATOM 2104 C CA . GLU A 1 278 ? 5.628 3.575 -3.771 1.00 78.88 278 GLU A CA 1
ATOM 2105 C C . GLU A 1 278 ? 6.994 3.364 -4.437 1.00 78.88 278 GLU A C 1
ATOM 2107 O O . GLU A 1 278 ? 8.034 3.319 -3.769 1.00 78.88 278 GLU A O 1
ATOM 2112 N N . LEU A 1 279 ? 6.984 3.166 -5.752 1.00 84.56 279 LEU A N 1
ATOM 2113 C CA . LEU A 1 279 ? 8.195 3.065 -6.553 1.00 84.56 279 LEU A CA 1
ATOM 2114 C C . LEU A 1 279 ? 8.729 4.460 -6.848 1.00 84.56 279 LEU A C 1
ATOM 2116 O O . LEU A 1 279 ? 7.957 5.391 -7.069 1.00 84.56 279 LEU A O 1
ATOM 2120 N N . ALA A 1 280 ? 10.053 4.590 -6.926 1.00 83.19 280 ALA A N 1
ATOM 2121 C CA . ALA A 1 280 ? 10.649 5.839 -7.370 1.00 83.19 280 ALA A CA 1
ATOM 2122 C C . ALA A 1 280 ? 10.133 6.185 -8.782 1.00 83.19 280 ALA A C 1
ATOM 2124 O O . ALA A 1 280 ? 10.059 5.288 -9.636 1.00 83.19 280 ALA A O 1
ATOM 2125 N N . PRO A 1 281 ? 9.774 7.452 -9.050 1.00 79.94 281 PRO A N 1
ATOM 2126 C CA . PRO A 1 281 ? 9.395 7.866 -10.390 1.00 79.94 281 PRO A CA 1
ATOM 2127 C C . PRO A 1 281 ? 10.580 7.697 -11.346 1.00 79.94 281 PRO A C 1
ATOM 2129 O O . PRO A 1 281 ? 11.740 7.668 -10.925 1.00 79.94 281 PRO A O 1
ATOM 2132 N N . ALA A 1 282 ? 10.287 7.609 -12.643 1.00 72.25 282 ALA A N 1
ATOM 2133 C CA . ALA A 1 282 ? 11.336 7.637 -13.651 1.00 72.25 282 ALA A CA 1
ATOM 2134 C C . ALA A 1 282 ? 12.119 8.947 -13.528 1.00 72.25 282 ALA A C 1
ATOM 2136 O O . ALA A 1 282 ? 11.523 10.024 -13.455 1.00 72.25 282 ALA A O 1
ATOM 2137 N N . ALA A 1 283 ? 13.449 8.843 -13.485 1.00 61.28 283 ALA A N 1
ATOM 2138 C CA . ALA A 1 283 ? 14.293 10.016 -13.638 1.00 61.28 283 ALA A CA 1
ATOM 2139 C C . ALA A 1 283 ? 13.985 10.658 -15.008 1.00 61.28 283 ALA A C 1
ATOM 2141 O O . ALA A 1 283 ? 13.797 9.912 -15.975 1.00 61.28 283 ALA A O 1
ATOM 2142 N N . PRO A 1 284 ? 13.864 11.995 -15.077 1.00 45.59 284 PRO A N 1
ATOM 2143 C CA . PRO A 1 284 ? 13.545 12.706 -16.312 1.00 45.59 284 PRO A CA 1
ATOM 2144 C C . PRO A 1 284 ? 14.604 12.516 -17.405 1.00 45.59 284 PRO A C 1
ATOM 2146 O O . PRO A 1 284 ? 15.792 12.311 -17.062 1.00 45.59 284 PRO A O 1
#